Protein 4EZ8 (pdb70)

Sequence (287 aa):
RRHGELQYLRRQVEEEHILRRCGFFKKEDRTGTGTLSVFGMQARYSLRDDEEFPLLTTKRVFWKGVLEELLWFIKGSTNAKELSSKGVRRIWDANNGSRDFLDSLGFSARRQEEGDLGPVYGFQWRRHFGAEEYKKDDMMDDSDYSSGQGVDQLQKKVIDTIKTNPDDDRRIIMMCAWNPKDLPLMALPPPCHALCQFYVVNNGELSCQLYQRSGDMGLGVPFNIASYALLTYMIAHIITGLQPGDFVHTLGDAHIYLNHIEPLKKIQLQQREPRPFPKLKKILRKKVEETIDDDFKVVEEDFQIEGYNPHPTIKKMEEMAV

Foldseek 3Di:
DAQCVLLLVVVVCLVVPFDWDADPLRQIWGWDFKDKGKAWQFQFAQQFFLAHDPVLLLVLVLLCLCQLAQFQVVSVVSVRCPCQVLQACVLCVVLVNNVADRRWQFCFRSNQQQANPFDDDTRPDDQPPHHDNLVVVLLVCCQPPQQDFPNKRARQDPVRVSGGSDRAQFGMKHWHDDPQEIEMETEGAAAASQPVPSSVSNNVSVVRCLSSLQRVGHYGMYMYMYGIHIYRPQCVVLSVSSSVDDTDGGWHKAQQDRDHDSNPDDPVRIDTGDRNHDYHGDDDDRD

InterPro domains:
  IPR000398 Thymidylate synthase [MF_00008] (24-307)
  IPR000398 Thymidylate synthase [PR00108] (65-86)
  IPR000398 Thymidylate synthase [PR00108] (158-177)
  IPR000398 Thymidylate synthase [PR00108] (184-199)
  IPR000398 Thymidylate synthase [PR00108] (202-228)
  IPR000398 Thymidylate synthase [PR00108] (240-257)
  IPR000398 Thymidylate synthase [TIGR03284] (26-307)
  IPR020940 Thymidylate synthase, active site [PS00091] (169-197)
  IPR023451 Thymidylate synthase/dCMP hydroxymethylase domain [PF00303] (26-307)
  IPR023451 Thymidylate synthase/dCMP hydroxymethylase domain [cd00351] (26-260)
  IPR036926 Thymidylate synthase/dCMP hydroxymethylase superfamily [G3DSA:3.30.572.10] (7-307)
  IPR036926 Thymidylate synthase/dCMP hydroxymethylase superfamily [SSF55831] (20-307)
  IPR045097 Thymidylate synthase/dCMP hydroxymethylase [PTHR11548] (14-307)

Nearest PDB structures (foldseek):
  6f6z-assembly1_A  TM=1.002E+00  e=1.184E-67  Mus musculus
  6gko-assembly1_B  TM=9.954E-01  e=8.875E-67  Mus musculus
  4ein-assembly1_A  TM=9.920E-01  e=3.601E-65  Mus musculus
  1ju6-assembly1_B  TM=9.990E-01  e=9.271E-64  Homo sapiens
  6qyq-assembly1_B  TM=9.946E-01  e=2.457E-63  Homo sapiens

Solvent-accessible surface area: 13360 Å² total; per-residue (Å²): 276,46,18,0,47,57,0,12,150,13,0,79,83,0,24,192,74,19,161,111,107,126,41,172,26,66,42,3,4,33,12,25,166,45,25,114,5,131,0,41,1,96,123,53,0,0,0,0,0,0,16,123,9,88,38,103,0,0,8,20,10,1,10,16,9,6,159,18,13,3,20,2,112,90,2,29,97,94,24,0,163,57,44,45,46,20,2,37,74,116,47,0,60,83,80,61,28,84,109,25,85,74,1,0,2,0,0,12,8,0,3,0,5,28,34,60,58,10,105,17,121,58,29,100,34,110,20,91,89,74,43,69,50,19,0,57,124,4,2,68,30,4,115,113,71,50,119,31,209,201,4,70,1,33,1,78,8,94,165,4,43,99,70,8,5,45,44,2,31,17,13,61,2,58,1,118,16,86,133,40,39,0,18,2,65,0,83,2,74,24,0,24,0,0,63,20,0,1,24,19,0,0,5,7,0,0,1,0,22,0,0,1,41,12,21,67,34,120,18,0,14,0,14,0,21,2,2,27,0,12,0,19,70,81,0,38,105,26,1,94,88,1,42,156,47,104,34,78,109,12,2,85,12,75,42,100,96,116,0,115,67,1,88,49,4,90,63,115,5,18,93,36,81,48,31,94,17,19,90,92,22,163,14,112,90,22,106

Organism: Mus musculus (NCBI:txid10090)

Structure (mmCIF, N/CA/C/O backbone):
data_4EZ8
#
_entry.id   4EZ8
#
_cell.length_a   71.121
_cell.length_b   112.045
_cell.length_c   88.297
_cell.angle_alpha   90.000
_cell.angle_beta   90.000
_cell.angle_gamma   90.000
#
_symmetry.space_group_name_H-M   'C 2 2 21'
#
loop_
_entity.id
_entity.type
_entity.pdbx_description
1 polymer 'Thymidylate synthase'
2 non-polymer "2'-deoxy-N-hydroxycytidin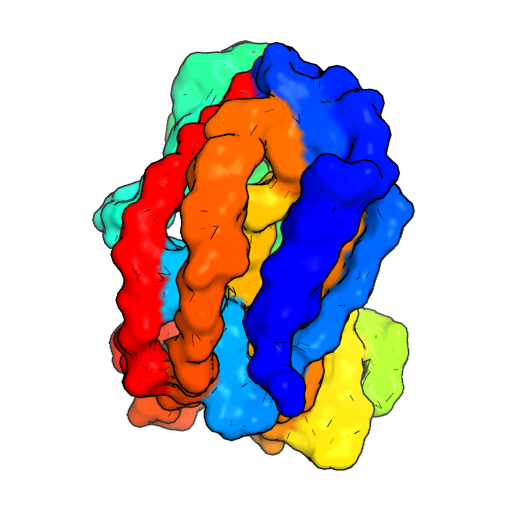e 5'-(dihydrogen phosphate)"
3 non-polymer 'DIHYDROFOLIC ACID'
4 non-polymer GLYCEROL
5 water water
#
loop_
_atom_site.group_PDB
_atom_site.id
_atom_site.type_symbol
_atom_site.label_atom_id
_atom_site.label_alt_id
_atom_site.label_comp_id
_atom_site.label_asym_id
_atom_site.label_entity_id
_atom_site.label_seq_id
_atom_site.pdbx_PDB_ins_code
_atom_site.Cartn_x
_atom_site.Cartn_y
_atom_site.Cartn_z
_atom_site.occupancy
_atom_site.B_iso_or_equiv
_atom_site.auth_seq_id
_atom_site.auth_comp_id
_atom_site.auth_asym_id
_atom_site.auth_atom_id
_atom_site.pdbx_PDB_model_num
ATOM 1 N N A ARG A 1 21 ? 46.693 -12.865 -5.108 0.60 29.77 21 ARG A N 1
ATOM 2 N N B ARG A 1 21 ? 45.965 -11.856 -7.347 0.40 27.01 21 ARG A N 1
ATOM 3 C CA A ARG A 1 21 ? 45.593 -11.993 -5.652 0.60 26.30 21 ARG A CA 1
ATOM 4 C CA B ARG A 1 21 ? 45.529 -11.999 -5.913 0.40 25.05 21 ARG A CA 1
ATOM 5 C C A ARG A 1 21 ? 44.234 -12.740 -5.692 0.60 23.32 21 ARG A C 1
ATOM 6 C C B ARG A 1 21 ? 44.212 -12.779 -5.781 0.40 22.64 21 ARG A C 1
ATOM 7 O O A ARG A 1 21 ? 43.288 -12.341 -6.352 0.60 24.85 21 ARG A O 1
ATOM 8 O O B ARG A 1 21 ? 43.228 -12.396 -6.393 0.40 24.60 21 ARG A O 1
ATOM 23 N N . HIS A 1 22 ? 44.166 -13.794 -4.923 1.00 18.63 22 HIS A N 1
ATOM 24 C CA . HIS A 1 22 ? 42.934 -14.585 -4.804 1.00 14.89 22 HIS A CA 1
ATOM 25 C C . HIS A 1 22 ? 41.835 -13.708 -4.215 1.00 13.25 22 HIS A C 1
ATOM 26 O O . HIS A 1 22 ? 42.023 -13.053 -3.201 1.00 13.63 22 HIS A O 1
ATOM 33 N N . GLY A 1 23 ? 40.609 -13.758 -4.799 1.00 12.59 23 GLY A N 1
ATOM 34 C CA . GLY A 1 23 ? 39.485 -12.979 -4.336 1.00 11.22 23 GLY A CA 1
ATOM 35 C C . GLY A 1 23 ? 39.065 -13.267 -2.906 1.00 9.27 23 GLY A C 1
ATOM 36 O O . GLY A 1 23 ? 38.579 -12.382 -2.200 1.00 9.37 23 GLY A O 1
ATOM 37 N N . GLU A 1 24 ? 39.266 -14.493 -2.467 1.00 8.59 24 GLU A N 1
ATOM 38 C CA . GLU A 1 24 ? 38.908 -14.882 -1.105 1.00 8.21 24 GLU A CA 1
ATOM 39 C C . GLU A 1 24 ? 39.687 -14.102 -0.042 1.00 6.98 24 GLU A C 1
ATOM 40 O O . GLU A 1 24 ? 39.245 -13.954 1.089 1.00 7.84 24 GLU A O 1
ATOM 46 N N . LEU A 1 25 ? 40.873 -13.632 -0.410 1.00 7.57 25 LEU A N 1
ATOM 47 C CA . LEU A 1 25 ? 41.685 -12.838 0.508 1.00 8.62 25 LEU A CA 1
ATOM 48 C C . LEU A 1 25 ? 40.934 -11.645 0.957 1.00 8.89 25 LEU A C 1
ATOM 49 O O . LEU A 1 25 ? 41.181 -11.145 2.078 1.00 10.11 25 LEU A O 1
ATOM 54 N N . GLN A 1 26 ? 40.020 -11.087 0.177 1.00 8.35 26 GLN A N 1
ATOM 55 C CA . GLN A 1 26 ? 39.254 -9.926 0.668 1.00 9.10 26 GLN A CA 1
ATOM 56 C C . GLN A 1 26 ? 38.424 -10.297 1.875 1.00 8.90 26 GLN A C 1
ATOM 57 O O . GLN A 1 26 ? 38.395 -9.523 2.856 1.00 9.31 26 GLN A O 1
ATOM 63 N N . TYR A 1 27 ? 37.718 -11.412 1.828 1.00 8.02 27 TYR A N 1
ATOM 64 C CA . TYR A 1 27 ? 36.915 -11.873 2.960 1.00 7.91 27 TYR A CA 1
ATOM 65 C C . TYR A 1 27 ? 37.813 -12.096 4.163 1.00 7.61 27 TYR A C 1
ATOM 66 O O . TYR A 1 27 ? 37.516 -11.686 5.274 1.00 7.56 27 TYR A O 1
ATOM 75 N N . LEU A 1 28 ? 38.920 -12.832 3.985 1.00 7.51 28 LEU A N 1
ATOM 76 C CA . LEU A 1 28 ? 39.822 -13.164 5.089 1.00 7.69 28 LEU A CA 1
ATOM 77 C C . LEU A 1 28 ? 40.372 -11.886 5.723 1.00 8.05 28 LEU A C 1
ATOM 78 O O . LEU A 1 28 ? 40.503 -11.773 6.930 1.00 8.87 28 LEU A O 1
ATOM 83 N N A ARG A 1 29 ? 40.722 -10.900 4.891 0.70 7.68 29 ARG A N 1
ATOM 84 N N B ARG A 1 29 ? 40.727 -10.899 4.891 0.30 7.79 29 ARG A N 1
ATOM 85 C CA A ARG A 1 29 ? 41.215 -9.635 5.414 0.70 7.92 29 ARG A CA 1
ATOM 86 C CA B ARG A 1 29 ? 41.223 -9.627 5.402 0.30 8.28 29 ARG A CA 1
ATOM 87 C C A ARG A 1 29 ? 40.160 -8.838 6.126 0.70 7.76 29 ARG A C 1
ATOM 88 C C B ARG A 1 29 ? 40.162 -8.827 6.126 0.30 7.86 29 ARG A C 1
ATOM 89 O O A ARG A 1 29 ? 40.444 -8.148 7.097 0.70 8.29 29 ARG A O 1
ATOM 90 O O B ARG A 1 29 ? 40.463 -8.144 7.121 0.30 8.12 29 ARG A O 1
ATOM 105 N N . GLN A 1 30 ? 38.882 -8.950 5.693 1.00 7.24 30 GLN A N 1
ATOM 106 C CA . GLN A 1 30 ? 37.798 -8.300 6.468 1.00 6.97 30 GLN A CA 1
ATOM 107 C C . GLN A 1 30 ? 37.678 -8.941 7.833 1.00 6.55 30 GLN A C 1
ATOM 108 O O . GLN A 1 30 ? 37.502 -8.233 8.827 1.00 7.34 30 GLN A O 1
ATOM 114 N N . VAL A 1 31 ? 37.734 -10.250 7.897 1.00 6.80 31 VAL A N 1
ATOM 115 C CA . VAL A 1 31 ? 37.702 -10.938 9.197 1.00 7.54 31 VAL A CA 1
ATOM 116 C C . VAL A 1 31 ? 38.856 -10.477 10.073 1.00 7.46 31 VAL A C 1
ATOM 117 O O . VAL A 1 31 ? 38.650 -10.159 11.247 1.00 8.14 31 VAL A O 1
ATOM 121 N N . GLU A 1 32 ? 40.056 -10.483 9.530 1.00 7.75 32 GLU A N 1
ATOM 122 C CA A GLU A 1 32 ? 41.236 -10.028 10.280 0.60 9.66 32 GLU A CA 1
ATOM 123 C CA B GLU A 1 32 ? 41.209 -10.044 10.303 0.20 9.62 32 GLU A CA 1
ATOM 124 C CA C GLU A 1 32 ? 41.230 -10.029 10.272 0.20 9.07 32 GLU A CA 1
ATOM 125 C C . GLU A 1 32 ? 41.049 -8.603 10.766 1.00 8.32 32 GLU A C 1
ATOM 126 O O . GLU A 1 32 ? 41.416 -8.246 11.901 1.00 9.26 32 GLU A O 1
ATOM 142 N N . HIS A 1 33 ? 40.522 -7.731 9.917 1.00 8.07 33 HIS A N 1
ATOM 143 C CA . HIS A 1 33 ? 40.329 -6.338 10.277 1.00 8.24 33 HIS A CA 1
ATOM 144 C C . HIS A 1 33 ? 39.361 -6.222 11.462 1.00 7.58 33 HIS A C 1
ATOM 145 O O . HIS A 1 33 ? 39.577 -5.442 12.393 1.00 8.60 33 HIS A O 1
ATOM 152 N N . ILE A 1 34 ? 38.252 -6.977 11.435 1.00 7.16 34 ILE A N 1
ATOM 153 C CA . ILE A 1 34 ? 37.309 -6.947 12.553 1.00 7.66 34 ILE A CA 1
ATOM 154 C C . ILE A 1 34 ? 37.977 -7.485 13.829 1.00 7.38 34 ILE A C 1
ATOM 155 O O . ILE A 1 34 ? 37.794 -6.913 14.910 1.00 7.72 34 ILE A O 1
ATOM 160 N N . LEU A 1 35 ? 38.738 -8.568 13.720 1.00 7.78 35 LEU A N 1
ATOM 161 C CA . LEU A 1 35 ? 39.390 -9.137 14.905 1.00 8.74 35 LEU A CA 1
ATOM 162 C C . LEU A 1 35 ? 40.413 -8.182 15.535 1.00 9.13 35 LEU A C 1
ATOM 163 O O . LEU A 1 35 ? 40.610 -8.200 16.737 1.00 11.06 35 LEU A O 1
ATOM 168 N N A ARG A 1 36 ? 41.081 -7.383 14.720 0.50 9.73 36 ARG A N 1
ATOM 169 N N B ARG A 1 36 ? 41.084 -7.384 14.717 0.50 9.43 36 ARG A N 1
ATOM 170 C CA A ARG A 1 36 ? 42.106 -6.479 15.186 0.50 10.88 36 ARG A CA 1
ATOM 171 C CA B ARG A 1 36 ? 42.111 -6.4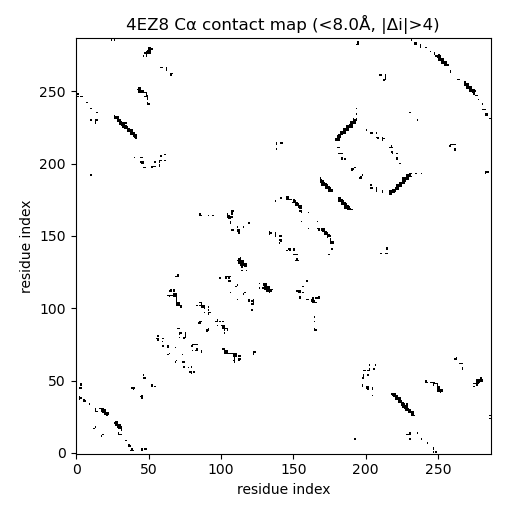70 15.179 0.50 10.27 36 ARG A CA 1
ATOM 172 C C A ARG A 1 36 ? 41.606 -5.113 15.525 0.50 9.59 36 ARG A C 1
ATOM 173 C C B ARG A 1 36 ? 41.602 -5.113 15.530 0.50 9.33 36 ARG A C 1
ATOM 174 O O A ARG A 1 36 ? 42.090 -4.526 16.498 0.50 12.07 36 ARG A O 1
ATOM 175 O O B ARG A 1 36 ? 42.090 -4.524 16.500 0.50 11.97 36 ARG A O 1
ATOM 190 N N . CYS A 1 37 ? 40.674 -4.561 14.756 1.00 9.29 37 CYS A N 1
ATOM 191 C CA . CYS A 1 37 ? 40.231 -3.189 14.870 1.00 10.06 37 CYS A CA 1
ATOM 192 C C . CYS A 1 37 ? 38.774 -3.005 15.131 1.00 8.90 37 CYS A C 1
ATOM 193 O O . CYS A 1 37 ? 38.351 -1.872 15.404 1.00 11.46 37 CYS A O 1
ATOM 196 N N . GLY A 1 38 ? 37.971 -4.050 15.137 1.00 8.08 38 GLY A N 1
ATOM 197 C CA . GLY A 1 38 ? 36.595 -3.930 15.462 1.00 8.11 38 GLY A CA 1
ATOM 198 C C . GLY A 1 38 ? 36.396 -3.506 16.922 1.00 8.03 38 GLY A C 1
ATOM 199 O O . GLY A 1 38 ? 37.232 -3.759 17.782 1.00 8.72 38 GLY A O 1
ATOM 200 N N A PHE A 1 39 ? 35.225 -2.942 17.185 0.50 7.21 39 PHE A N 1
ATOM 201 N N B PHE A 1 39 ? 35.251 -2.908 17.197 0.50 7.35 39 PHE A N 1
ATOM 202 C CA A PHE A 1 39 ? 34.789 -2.578 18.537 0.50 6.88 39 PHE A CA 1
ATOM 203 C CA B PHE A 1 39 ? 34.891 -2.562 18.564 0.50 7.34 39 PHE A CA 1
ATOM 204 C C A PHE A 1 39 ? 33.896 -3.634 19.127 0.50 7.03 39 PHE A C 1
ATOM 205 C C B PHE A 1 39 ? 33.920 -3.578 19.122 0.50 7.09 39 PHE A C 1
ATOM 206 O O A PHE A 1 39 ? 33.061 -4.243 18.416 0.50 7.35 39 PHE A O 1
ATOM 207 O O B PHE A 1 39 ? 33.097 -4.141 18.361 0.50 7.77 39 PHE A O 1
ATOM 222 N N . LYS A 1 40 ? 33.995 -3.865 20.399 1.00 7.13 40 LYS A N 1
ATOM 223 C CA . LYS A 1 40 ? 32.973 -4.640 21.078 1.00 7.10 40 LYS A CA 1
ATOM 224 C C . LYS A 1 40 ? 31.629 -3.932 20.935 1.00 7.40 40 LYS A C 1
ATOM 225 O O . LYS A 1 40 ? 31.500 -2.729 21.129 1.00 8.23 40 LYS A O 1
ATOM 231 N N . LYS A 1 41 ? 30.609 -4.719 20.621 1.00 7.51 41 LYS A N 1
ATOM 232 C CA . LYS A 1 41 ? 29.245 -4.197 20.446 1.00 7.44 41 LYS A CA 1
ATOM 233 C C . LYS A 1 41 ? 28.261 -5.281 20.893 1.00 7.93 41 LYS A C 1
ATOM 234 O O . LYS A 1 41 ? 28.288 -6.408 20.383 1.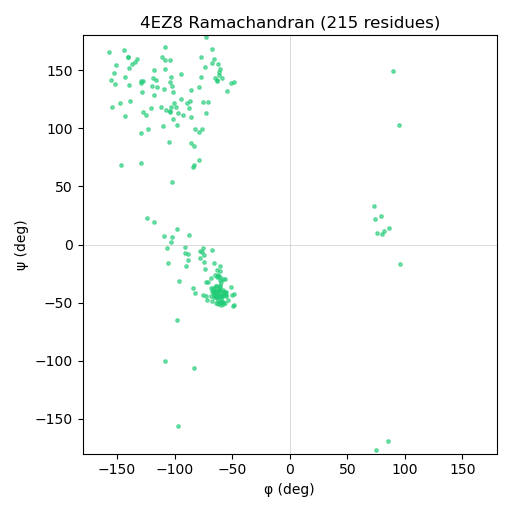00 8.08 41 LYS A O 1
ATOM 240 N N . GLU A 1 42 ? 27.431 -4.940 21.865 1.00 8.16 42 GLU A N 1
ATOM 241 C CA . GLU A 1 42 ? 26.363 -5.795 22.319 1.00 8.82 42 GLU A CA 1
ATOM 242 C C . GLU A 1 42 ? 25.361 -5.938 21.157 1.00 8.17 42 GLU A C 1
ATOM 243 O O . GLU A 1 42 ? 25.286 -5.111 20.260 1.00 8.40 42 GLU A O 1
ATOM 249 N N . ASP A 1 43 ? 24.553 -6.987 21.223 1.00 9.23 43 ASP A N 1
ATOM 250 C CA . ASP A 1 43 ? 23.610 -7.231 20.194 1.00 9.02 43 ASP A CA 1
ATOM 251 C C . ASP A 1 43 ? 22.286 -7.808 20.649 1.00 9.32 43 ASP A C 1
ATOM 252 O O . ASP A 1 43 ? 22.166 -8.324 21.744 1.00 10.50 43 ASP A O 1
ATOM 257 N N . ARG A 1 44 ? 21.327 -7.792 19.721 1.00 9.27 44 ARG A N 1
ATOM 258 C CA . ARG A 1 44 ? 19.966 -8.283 19.927 1.00 10.84 44 ARG A CA 1
ATOM 259 C C . ARG A 1 44 ? 19.926 -9.662 20.554 1.00 10.97 44 ARG A C 1
ATOM 260 O O . ARG A 1 44 ? 19.057 -9.938 21.387 1.00 11.93 44 ARG A O 1
ATOM 268 N N . THR A 1 45 ? 20.787 -10.558 20.087 1.00 10.66 45 THR A N 1
ATOM 269 C CA . THR A 1 45 ? 20.760 -11.961 20.503 1.00 11.46 45 THR A CA 1
ATOM 270 C C . THR A 1 45 ? 21.384 -12.180 21.881 1.00 11.14 45 THR A C 1
ATOM 271 O O . THR A 1 45 ? 21.292 -13.255 22.440 1.00 13.59 45 THR A O 1
ATOM 275 N N . GLY A 1 46 ? 22.063 -11.160 22.412 1.00 10.84 46 GLY A N 1
ATOM 276 C CA . GLY A 1 46 ? 22.718 -11.298 23.708 1.00 11.47 46 GLY A CA 1
ATOM 277 C C . GLY A 1 46 ? 24.062 -12.029 23.644 1.00 11.64 46 GLY A C 1
ATOM 278 O O . GLY A 1 46 ? 24.629 -12.369 24.660 1.00 15.02 46 GLY A O 1
ATOM 279 N N . THR A 1 47 ? 24.577 -12.286 22.450 1.00 10.77 47 THR A N 1
ATOM 280 C CA . THR A 1 47 ? 25.800 -13.012 22.281 1.00 10.48 47 THR A CA 1
ATOM 281 C C . THR A 1 47 ? 27.036 -12.121 22.447 1.00 10.00 47 THR A C 1
ATOM 282 O O . THR A 1 47 ? 28.072 -12.523 22.954 1.00 11.65 47 THR A O 1
ATOM 286 N N . GLY A 1 48 ? 26.946 -10.924 21.886 1.00 9.06 48 GLY A N 1
ATOM 287 C CA . GLY A 1 48 ? 28.070 -10.022 21.779 1.00 8.95 48 GLY A CA 1
ATOM 288 C C . GLY A 1 48 ? 28.846 -10.213 20.507 1.00 7.68 48 GLY A C 1
ATOM 289 O O . GLY A 1 48 ? 28.923 -11.298 19.967 1.00 8.24 48 GLY A O 1
ATOM 290 N N . THR A 1 49 ? 29.426 -9.097 20.037 1.00 7.56 49 THR A N 1
ATOM 291 C CA . THR A 1 49 ? 30.162 -9.067 18.793 1.00 7.03 49 THR A CA 1
ATOM 292 C C . THR A 1 49 ? 31.411 -8.203 18.879 1.00 6.44 49 THR A C 1
ATOM 293 O O . THR A 1 49 ? 31.495 -7.339 19.740 1.00 7.07 49 THR A O 1
ATOM 297 N N . LEU A 1 50 ? 32.316 -8.443 17.928 1.00 6.52 50 LEU A N 1
ATOM 298 C CA . LEU A 1 50 ? 33.286 -7.437 17.474 1.00 6.14 50 LEU A CA 1
ATOM 299 C C . LEU A 1 50 ? 32.731 -6.920 16.143 1.00 6.24 50 LEU A C 1
ATOM 300 O O . LEU A 1 50 ? 32.313 -7.711 15.298 1.00 7.01 50 LEU A O 1
ATOM 305 N N . SER A 1 51 ? 32.763 -5.593 15.927 1.00 6.04 51 SER A N 1
ATOM 306 C CA . SER A 1 51 ? 32.000 -4.985 14.854 1.00 5.70 51 SER A CA 1
ATOM 307 C C . SER A 1 51 ? 32.752 -3.846 14.230 1.00 6.06 51 SER A C 1
ATOM 308 O O . SER A 1 51 ? 33.412 -3.039 14.886 1.00 7.05 51 SER A O 1
ATOM 311 N N . VAL A 1 52 ? 32.575 -3.734 12.900 1.00 6.06 52 VAL A N 1
ATOM 312 C CA . VAL A 1 52 ? 33.003 -2.583 12.073 1.00 6.42 52 VAL A CA 1
ATOM 313 C C . VAL A 1 52 ? 31.805 -2.147 11.259 1.00 6.42 52 VAL A C 1
ATOM 314 O O . VAL A 1 52 ? 31.099 -3.006 10.714 1.00 8.24 52 VAL A O 1
ATOM 318 N N . PHE A 1 53 ? 31.572 -0.837 11.113 1.00 5.67 53 PHE A N 1
ATOM 319 C CA . PHE A 1 53 ? 30.495 -0.334 10.291 1.00 5.46 53 PHE A CA 1
ATOM 320 C C . PHE A 1 53 ? 31.062 0.187 8.970 1.00 5.01 53 PHE A C 1
ATOM 321 O O . PHE A 1 53 ? 31.847 1.133 8.947 1.00 6.18 53 PHE A O 1
ATOM 329 N N . GLY A 1 54 ? 30.635 -0.438 7.865 1.00 5.41 54 GLY A N 1
ATOM 330 C CA . GLY A 1 54 ? 31.038 -0.021 6.529 1.00 5.54 54 GLY A CA 1
ATOM 331 C C . GLY A 1 54 ? 32.233 -0.819 6.029 1.00 5.26 54 GLY A C 1
ATOM 332 O O . GLY A 1 54 ? 33.352 -0.545 6.449 1.00 6.90 54 GLY A O 1
ATOM 333 N N . MET A 1 55 ? 31.975 -1.772 5.149 1.00 5.28 55 MET A N 1
ATOM 334 C CA . MET A 1 55 ? 33.025 -2.498 4.450 1.00 6.06 55 MET A CA 1
ATOM 335 C C . MET A 1 55 ? 32.579 -2.714 3.023 1.00 5.36 55 MET A C 1
ATOM 336 O O . MET A 1 55 ? 31.396 -2.664 2.730 1.00 5.62 55 MET A O 1
ATOM 341 N N . GLN A 1 56 ? 33.526 -3.014 2.143 1.00 5.88 56 GLN A N 1
ATOM 342 C CA . GLN A 1 56 ? 33.211 -3.318 0.753 1.00 5.46 56 GLN A CA 1
ATOM 343 C C . GLN A 1 56 ? 34.264 -4.257 0.202 1.00 6.56 56 GLN A C 1
ATOM 344 O O . GLN A 1 56 ? 35.471 -4.024 0.390 1.00 9.45 56 GLN A O 1
ATOM 350 N N . ALA A 1 57 ? 33.863 -5.255 -0.563 1.00 6.13 57 ALA A N 1
ATOM 351 C CA . ALA A 1 57 ? 34.722 -6.179 -1.273 1.00 6.74 57 ALA A CA 1
ATOM 352 C C . ALA A 1 57 ? 34.195 -6.349 -2.696 1.00 6.72 57 ALA A C 1
ATOM 353 O O . ALA A 1 57 ? 33.000 -6.146 -2.933 1.00 7.23 57 ALA A O 1
ATOM 355 N N . ARG A 1 58 ? 35.056 -6.743 -3.597 1.00 6.63 58 ARG A N 1
ATOM 356 C CA . ARG A 1 58 ? 34.698 -6.971 -5.007 1.00 6.99 58 ARG A CA 1
ATOM 357 C C . ARG A 1 58 ? 35.143 -8.362 -5.431 1.00 6.99 58 ARG A C 1
ATOM 358 O O . ARG A 1 58 ? 36.334 -8.629 -5.476 1.00 9.16 58 ARG A O 1
ATOM 366 N N . TYR A 1 59 ? 34.227 -9.226 -5.736 1.00 6.68 59 TYR A N 1
ATOM 367 C CA . TYR A 1 59 ? 34.527 -10.583 -6.164 1.00 6.51 59 TYR A CA 1
ATOM 368 C C . TYR A 1 59 ? 34.331 -10.714 -7.631 1.00 6.96 59 TYR A C 1
ATOM 369 O O . TYR A 1 59 ? 33.199 -10.552 -8.136 1.00 7.51 59 TYR A O 1
ATOM 378 N N . SER A 1 60 ? 35.384 -10.967 -8.417 1.00 8.20 60 SER A N 1
ATOM 379 C CA . SER A 1 60 ? 35.209 -11.232 -9.806 1.00 7.88 60 SER A CA 1
ATOM 380 C C . SER A 1 60 ? 34.390 -12.496 -10.004 1.00 7.73 60 SER A C 1
ATOM 381 O O . SER A 1 60 ? 34.536 -13.499 -9.329 1.00 8.98 60 SER A O 1
ATOM 384 N N . LEU A 1 61 ? 33.532 -12.412 -11.032 1.00 7.19 61 LEU A N 1
ATOM 385 C CA . LEU A 1 61 ? 32.697 -13.525 -11.472 1.00 7.55 61 LEU A CA 1
ATOM 386 C C . LEU A 1 61 ? 33.174 -14.069 -12.815 1.00 8.03 61 LEU A C 1
ATOM 387 O O . LEU A 1 61 ? 32.488 -14.872 -13.435 1.00 8.54 61 LEU A O 1
ATOM 392 N N . ARG A 1 62 ? 34.316 -13.586 -13.301 1.00 9.07 62 ARG A N 1
ATOM 393 C CA . ARG A 1 62 ? 34.793 -13.840 -14.663 1.00 10.02 62 ARG A CA 1
ATOM 394 C C . ARG A 1 62 ? 35.567 -15.148 -14.689 1.00 10.83 62 ARG A C 1
ATOM 395 O O . ARG A 1 62 ? 36.692 -15.234 -14.243 1.00 12.64 62 ARG A O 1
ATOM 403 N N A ASP A 1 63 ? 34.954 -16.197 -15.201 0.60 11.10 63 ASP A N 1
ATOM 404 N N B ASP A 1 63 ? 34.947 -16.192 -15.197 0.40 11.09 63 ASP A N 1
ATOM 405 C CA A ASP A 1 63 ? 35.597 -17.502 -15.327 0.60 13.50 63 ASP A CA 1
ATOM 406 C CA B ASP A 1 63 ? 35.535 -17.517 -15.270 0.40 12.35 63 ASP A CA 1
ATOM 407 C C A ASP A 1 63 ? 35.921 -18.096 -13.991 0.60 12.75 63 ASP A C 1
ATOM 408 C C B ASP A 1 63 ? 35.902 -18.085 -13.927 0.40 12.05 63 ASP A C 1
ATOM 409 O O A ASP A 1 63 ? 36.700 -19.021 -13.946 0.60 14.62 63 ASP A O 1
ATOM 410 O O B ASP A 1 63 ? 36.699 -19.000 -13.899 0.40 13.90 63 ASP A O 1
ATOM 419 N N A GLU A 1 64 ? 35.232 -17.666 -12.943 0.50 10.61 64 GLU A N 1
ATOM 420 N N B GLU A 1 64 ? 35.216 -17.656 -12.876 0.50 10.38 64 GLU A N 1
ATOM 421 C CA A GLU A 1 64 ? 35.295 -18.333 -11.669 0.50 10.57 64 GLU A CA 1
ATOM 422 C CA B GLU A 1 64 ? 35.385 -18.229 -11.564 0.50 11.01 64 GLU A CA 1
ATOM 423 C C A GLU A 1 64 ? 34.114 -17.872 -10.787 0.50 9.19 64 GLU A C 1
ATOM 424 C C B GLU A 1 64 ? 34.124 -17.866 -10.777 0.50 9.22 64 GLU A C 1
ATOM 425 O O A GLU A 1 64 ? 33.403 -16.921 -11.140 0.50 9.73 64 GLU A O 1
ATOM 426 O O B GLU A 1 64 ? 33.403 -16.926 -11.143 0.50 9.77 64 GLU A O 1
ATOM 437 N N . PHE A 1 65 ? 33.894 -18.592 -9.713 1.00 8.52 65 PHE A N 1
ATOM 438 C CA . PHE A 1 65 ? 32.724 -18.442 -8.880 1.00 8.67 65 PHE A CA 1
ATOM 439 C C . PHE A 1 65 ? 33.165 -18.377 -7.436 1.00 7.33 65 PHE A C 1
ATOM 440 O O . PHE A 1 65 ? 33.843 -19.299 -6.967 1.00 8.55 65 PHE A O 1
ATOM 448 N N . PRO A 1 66 ? 32.797 -17.322 -6.680 1.00 7.65 66 PRO A N 1
ATOM 449 C CA . PRO A 1 66 ? 33.392 -17.078 -5.351 1.00 7.32 66 PRO A CA 1
ATOM 450 C C . PRO A 1 66 ? 32.711 -17.871 -4.267 1.00 8.33 66 PRO A C 1
ATOM 451 O O . PRO A 1 66 ? 32.081 -17.315 -3.365 1.00 9.34 66 PRO A O 1
ATOM 455 N N . LEU A 1 67 ? 32.855 -19.190 -4.321 1.00 8.00 67 LEU A N 1
ATOM 456 C CA . LEU A 1 67 ? 32.455 -20.113 -3.270 1.00 8.09 67 LEU A CA 1
ATOM 457 C C . LEU A 1 67 ? 33.672 -20.347 -2.375 1.00 7.38 67 LEU A C 1
ATOM 458 O O . LEU A 1 67 ? 34.665 -20.915 -2.823 1.00 7.94 67 LEU A O 1
ATOM 463 N N . LEU A 1 68 ? 33.616 -19.862 -1.141 1.00 8.13 68 LEU A N 1
ATOM 464 C CA . LEU A 1 68 ? 34.843 -19.833 -0.310 1.00 8.38 68 LEU A CA 1
ATOM 465 C C . LEU A 1 68 ? 35.414 -21.238 -0.139 1.00 7.68 68 LEU A C 1
ATOM 466 O O . LEU A 1 68 ? 34.710 -22.207 0.008 1.00 8.47 68 LEU A O 1
ATOM 471 N N . THR A 1 69 ? 36.732 -21.279 -0.129 1.00 8.13 69 THR A N 1
ATOM 472 C CA . THR A 1 69 ? 37.502 -22.504 -0.039 1.00 8.69 69 THR A CA 1
ATOM 473 C C . THR A 1 69 ? 38.162 -22.770 1.308 1.00 8.35 69 THR A C 1
ATOM 474 O O . THR A 1 69 ? 38.577 -23.881 1.564 1.00 9.49 69 THR A O 1
ATOM 478 N N . THR A 1 70 ? 38.263 -21.732 2.164 1.00 8.22 70 THR A N 1
ATOM 479 C CA . THR A 1 70 ? 38.911 -21.945 3.442 1.00 8.17 70 THR A CA 1
ATOM 480 C C . THR A 1 70 ? 38.033 -22.638 4.440 1.00 8.36 70 THR A C 1
ATOM 481 O O . THR A 1 70 ? 38.498 -23.045 5.502 1.00 9.27 70 THR A O 1
ATOM 485 N N . LYS A 1 71 ? 36.764 -22.866 4.105 1.00 8.64 71 LYS A N 1
ATOM 486 C CA . LYS A 1 71 ? 35.893 -23.830 4.756 1.00 9.31 71 LYS A CA 1
ATOM 487 C C . LYS A 1 71 ? 34.871 -24.314 3.710 1.00 9.43 71 LYS A C 1
ATOM 488 O O . LYS A 1 71 ? 34.597 -23.611 2.770 1.00 10.83 71 LYS A O 1
ATOM 494 N N . ARG A 1 72 ? 34.331 -25.495 3.881 1.00 9.86 72 ARG A N 1
ATOM 495 C CA . ARG A 1 72 ? 33.289 -25.959 2.946 1.00 10.43 72 ARG A CA 1
ATOM 496 C C . ARG A 1 72 ? 32.001 -25.171 3.184 1.00 10.60 72 ARG A C 1
ATOM 497 O O . ARG A 1 72 ? 31.473 -25.186 4.290 1.00 12.87 72 ARG A O 1
ATOM 505 N N . VAL A 1 73 ? 31.501 -24.519 2.146 1.00 9.64 73 VAL A N 1
ATOM 506 C CA . VAL A 1 73 ? 30.247 -23.760 2.197 1.00 9.43 73 VAL A CA 1
ATOM 507 C C . VAL A 1 73 ? 29.141 -24.694 1.713 1.00 9.67 73 VAL A C 1
ATOM 508 O O . VAL A 1 73 ? 29.321 -25.483 0.792 1.00 10.10 73 VAL A O 1
ATOM 512 N N . PHE A 1 74 ? 27.955 -24.510 2.298 1.00 10.92 74 PHE A N 1
ATOM 513 C CA . PHE A 1 74 ? 26.786 -25.330 2.050 1.00 11.13 74 PHE A CA 1
ATOM 514 C C . PHE A 1 74 ? 26.092 -24.940 0.737 1.00 9.76 74 PHE A C 1
ATOM 515 O O . PHE A 1 74 ? 25.028 -24.356 0.711 1.00 9.40 74 PHE A O 1
ATOM 523 N N . TRP A 1 75 ? 26.731 -25.307 -0.377 1.00 9.81 75 TRP A N 1
ATOM 524 C CA . TRP A 1 75 ? 26.272 -24.885 -1.713 1.00 8.86 75 TRP A CA 1
ATOM 525 C C . TRP A 1 75 ? 24.842 -25.392 -2.000 1.00 8.52 75 TRP A C 1
ATOM 526 O O . TRP A 1 75 ? 24.053 -24.670 -2.564 1.00 8.29 75 TRP A O 1
ATOM 537 N N . LYS A 1 76 ? 24.509 -26.604 -1.603 1.00 9.66 76 LYS A N 1
ATOM 538 C CA . LYS A 1 76 ? 23.148 -27.101 -1.836 1.00 10.03 76 LYS A CA 1
ATOM 539 C C . LYS A 1 76 ? 22.153 -26.135 -1.232 1.00 8.85 76 LYS A C 1
ATOM 540 O O . LYS A 1 76 ? 21.093 -25.880 -1.800 1.00 9.67 76 LYS A O 1
ATOM 546 N N . GLY A 1 77 ? 22.437 -25.667 -0.015 1.00 8.55 77 GLY A N 1
ATOM 547 C CA . GLY A 1 77 ? 21.570 -24.694 0.663 1.00 8.83 77 GLY A CA 1
ATOM 548 C C . GLY A 1 77 ? 21.476 -23.389 -0.099 1.00 7.98 77 GLY A C 1
ATOM 549 O O . GLY A 1 77 ? 20.397 -22.815 -0.214 1.00 7.93 77 GLY A O 1
ATOM 550 N N . VAL A 1 78 ? 22.606 -22.896 -0.600 1.00 7.11 78 VAL A N 1
ATOM 551 C CA . VAL A 1 78 ? 22.635 -21.657 -1.353 1.00 6.90 78 VAL A CA 1
ATOM 552 C C . VAL A 1 78 ? 21.704 -21.761 -2.557 1.00 6.59 78 VAL A C 1
ATOM 553 O O . VAL A 1 78 ? 20.855 -20.887 -2.804 1.00 7.01 78 VAL A O 1
ATOM 557 N N . LEU A 1 79 ? 21.861 -22.823 -3.329 1.00 7.20 79 LEU A N 1
ATOM 558 C CA . LEU A 1 79 ? 21.127 -23.000 -4.549 1.00 7.33 79 LEU A CA 1
ATOM 559 C C . LEU A 1 79 ? 19.640 -23.211 -4.277 1.00 7.47 79 LEU A C 1
ATOM 560 O O . LEU A 1 79 ? 18.782 -22.565 -4.891 1.00 7.19 79 LEU A O 1
ATOM 565 N N . GLU A 1 80 ? 19.293 -24.123 -3.349 1.00 7.30 80 GLU A N 1
ATOM 566 C CA . GLU A 1 80 ? 17.876 -24.333 -3.054 1.00 7.15 80 GLU A CA 1
ATOM 567 C C . GLU A 1 80 ? 17.212 -23.086 -2.488 1.00 6.25 80 GLU A C 1
ATOM 568 O O . GLU A 1 80 ? 16.073 -22.773 -2.823 1.00 7.29 80 GLU A O 1
ATOM 574 N N . GLU A 1 81 ? 17.923 -22.350 -1.614 1.00 6.35 81 GLU A N 1
ATOM 575 C CA . GLU A 1 81 ? 17.337 -21.138 -1.080 1.00 6.63 81 GLU A CA 1
ATOM 576 C C . GLU A 1 81 ? 16.999 -20.154 -2.180 1.00 6.57 81 GLU A C 1
ATOM 577 O O . GLU A 1 81 ? 15.909 -19.557 -2.208 1.00 6.87 81 GLU A O 1
ATOM 583 N N . LEU A 1 82 ? 17.895 -19.950 -3.121 1.00 6.67 82 LEU A N 1
ATOM 584 C CA . LEU A 1 82 ? 17.661 -18.973 -4.168 1.00 6.60 82 LEU A CA 1
ATOM 585 C C . LEU A 1 82 ? 16.488 -19.396 -5.080 1.00 7.01 82 LEU A C 1
ATOM 586 O O . LEU A 1 82 ? 15.653 -18.592 -5.453 1.00 7.32 82 LEU A O 1
ATOM 591 N N . LEU A 1 83 ? 16.413 -20.686 -5.407 1.00 7.29 83 LEU A N 1
ATOM 592 C CA . LEU A 1 83 ? 15.279 -21.165 -6.200 1.00 7.91 83 LEU A CA 1
ATOM 593 C C . LEU A 1 83 ? 13.961 -20.932 -5.488 1.00 7.17 83 LEU A C 1
ATOM 594 O O . LEU A 1 83 ? 12.946 -20.607 -6.119 1.00 7.97 83 LEU A O 1
ATOM 599 N N . TRP A 1 84 ? 13.976 -21.080 -4.159 1.00 6.92 84 TRP A N 1
ATOM 600 C CA . TRP A 1 84 ? 12.807 -20.884 -3.303 1.00 7.34 84 TRP A CA 1
ATOM 601 C C . TRP A 1 84 ? 12.392 -19.390 -3.278 1.00 7.47 84 TRP A C 1
ATOM 602 O O . TRP A 1 84 ? 11.216 -19.053 -3.383 1.00 7.99 84 TRP A O 1
ATOM 613 N N . PHE A 1 85 ? 13.386 -18.497 -3.144 1.00 7.35 85 PHE A N 1
ATOM 614 C CA . PHE A 1 85 ? 13.109 -17.067 -3.292 1.00 7.95 85 PHE A CA 1
ATOM 615 C C . PHE A 1 85 ? 12.450 -16.730 -4.616 1.00 7.90 85 PHE A C 1
ATOM 616 O O . PHE A 1 85 ? 11.502 -15.942 -4.719 1.00 8.44 85 PHE A O 1
ATOM 624 N N . ILE A 1 86 ? 12.997 -17.335 -5.681 1.00 8.04 86 ILE A N 1
ATOM 625 C CA . ILE A 1 86 ? 12.504 -17.041 -7.038 1.00 8.94 86 ILE A CA 1
ATOM 626 C C . ILE A 1 86 ? 11.056 -17.501 -7.167 1.00 8.54 86 ILE A C 1
ATOM 627 O O . ILE A 1 86 ? 10.267 -16.803 -7.842 1.00 9.88 86 ILE A O 1
ATOM 632 N N . LYS A 1 87 ? 10.659 -18.582 -6.552 1.00 9.02 87 LYS A N 1
ATOM 633 C CA . LYS A 1 87 ? 9.256 -18.994 -6.496 1.00 10.33 87 LYS A CA 1
ATOM 634 C C . LYS A 1 87 ? 8.390 -18.099 -5.701 1.00 9.43 87 LYS A C 1
ATOM 635 O O . LYS A 1 87 ? 7.172 -18.348 -5.611 1.00 11.68 87 LYS A O 1
ATOM 641 N N . GLY A 1 88 ? 8.932 -17.083 -5.045 1.00 8.16 88 GLY A N 1
ATOM 642 C CA . GLY A 1 88 ? 8.167 -16.158 -4.241 1.00 8.68 88 GLY A CA 1
ATOM 643 C C . GLY A 1 88 ? 7.853 -16.662 -2.860 1.00 8.34 88 GLY A C 1
ATOM 644 O O . GLY A 1 88 ? 7.056 -16.071 -2.146 1.00 9.33 88 GLY A O 1
ATOM 645 N N . SER A 1 89 ? 8.474 -17.752 -2.401 1.00 8.15 89 SER A N 1
ATOM 646 C CA . SER A 1 89 ? 8.070 -18.340 -1.139 1.00 8.17 89 SER A CA 1
ATOM 647 C C . SER A 1 89 ? 8.575 -17.573 0.074 1.00 8.45 89 SER A C 1
ATOM 648 O O . SER A 1 89 ? 9.695 -17.076 0.078 1.00 9.23 89 SER A O 1
ATOM 651 N N . THR A 1 90 ? 7.726 -17.553 1.109 1.00 8.84 90 THR A N 1
ATOM 652 C CA . THR A 1 90 ? 8.088 -17.119 2.435 1.00 9.03 90 THR A CA 1
ATOM 653 C C . THR A 1 90 ? 7.779 -18.207 3.424 1.00 9.54 90 THR A C 1
ATOM 654 O O . THR A 1 90 ? 7.663 -17.943 4.618 1.00 10.02 90 THR A O 1
ATOM 658 N N . ASN A 1 91 ? 7.704 -19.451 2.969 1.00 8.78 91 ASN A N 1
ATOM 659 C CA . ASN A 1 91 ? 7.359 -20.601 3.796 1.00 9.22 91 ASN A CA 1
ATOM 660 C C . ASN A 1 91 ? 8.563 -21.495 4.003 1.00 8.54 91 ASN A C 1
ATOM 661 O O . ASN A 1 91 ? 8.989 -22.191 3.089 1.00 8.70 91 ASN A O 1
ATOM 666 N N . ALA A 1 92 ? 9.188 -21.400 5.173 1.00 9.10 92 ALA A N 1
ATOM 667 C CA . ALA A 1 92 ? 10.398 -22.162 5.462 1.00 9.05 92 ALA A CA 1
ATOM 668 C C . ALA A 1 92 ? 10.175 -23.665 5.271 1.00 9.25 92 ALA A C 1
ATOM 669 O O . ALA A 1 92 ? 11.106 -24.408 5.014 1.00 8.96 92 ALA A O 1
ATOM 671 N N . LYS A 1 93 ? 8.933 -24.138 5.484 1.00 8.94 93 LYS A N 1
ATOM 672 C CA . LYS A 1 93 ? 8.661 -25.560 5.349 1.00 8.84 93 LYS A CA 1
ATOM 673 C C . LYS A 1 93 ? 8.882 -26.086 3.954 1.00 9.27 93 LYS A C 1
ATOM 674 O O . LYS A 1 93 ? 9.172 -27.253 3.739 1.00 10.02 93 LYS A O 1
ATOM 680 N N . GLU A 1 94 ? 8.729 -25.221 2.939 1.00 9.63 94 GLU A N 1
ATOM 681 C CA . GLU A 1 94 ? 8.945 -25.608 1.555 1.00 9.35 94 GLU A CA 1
ATOM 682 C C . GLU A 1 94 ? 10.384 -25.827 1.267 1.00 9.10 94 GLU A C 1
ATOM 683 O O . GLU A 1 94 ? 10.698 -26.594 0.389 1.00 12.48 94 GLU A O 1
ATOM 689 N N . LEU A 1 95 ? 11.258 -25.090 1.940 1.00 9.37 95 LEU A N 1
ATOM 690 C CA . LEU A 1 95 ? 12.698 -25.231 1.786 1.00 9.12 95 LEU A CA 1
ATOM 691 C C . LEU A 1 95 ? 13.254 -26.357 2.661 1.00 9.51 95 LEU A C 1
ATOM 692 O O . LEU A 1 95 ? 14.109 -27.147 2.251 1.00 9.78 95 LEU A O 1
ATOM 697 N N . SER A 1 96 ? 12.694 -26.509 3.877 1.00 9.67 96 SER A N 1
ATOM 698 C CA . SER A 1 96 ? 13.166 -27.503 4.819 1.00 9.45 96 SER A CA 1
ATOM 699 C C . SER A 1 96 ? 13.166 -28.883 4.246 1.00 9.97 96 SER A C 1
ATOM 700 O O . SER A 1 96 ? 14.063 -29.671 4.507 1.00 11.74 96 SER A O 1
ATOM 703 N N . SER A 1 97 ? 12.136 -29.248 3.500 1.00 9.93 97 SER A N 1
ATOM 704 C CA . SER A 1 97 ? 12.021 -30.599 2.949 1.00 11.10 97 SER A CA 1
ATOM 705 C C . SER A 1 97 ? 13.092 -30.943 1.917 1.00 11.29 97 SER A C 1
ATOM 706 O O . SER A 1 97 ? 13.261 -32.098 1.564 1.00 12.76 97 SER A O 1
ATOM 709 N N . LYS A 1 98 ? 13.771 -29.921 1.404 1.00 10.43 98 LYS A N 1
ATOM 710 C CA . LYS A 1 98 ? 14.956 -30.102 0.532 1.00 10.79 98 LYS A CA 1
ATOM 711 C C . LYS A 1 98 ? 16.169 -30.512 1.353 1.00 11.42 98 LYS A C 1
ATOM 712 O O . LYS A 1 98 ? 17.233 -30.737 0.773 1.00 12.91 98 LYS A O 1
ATOM 718 N N . GLY A 1 99 ? 16.074 -30.602 2.675 1.00 10.60 99 GLY A N 1
ATOM 719 C CA . GLY A 1 99 ? 17.246 -30.776 3.521 1.00 11.38 99 GLY A CA 1
ATOM 720 C C . GLY A 1 99 ? 18.011 -29.507 3.774 1.00 10.31 99 GLY A C 1
ATOM 721 O O . GLY A 1 99 ? 19.224 -29.551 4.065 1.00 12.81 99 GLY A O 1
ATOM 722 N N . VAL A 1 100 ? 17.322 -28.372 3.660 1.00 9.18 100 VAL A N 1
ATOM 723 C CA . VAL A 1 100 ? 17.913 -27.034 3.829 1.00 8.94 100 VAL A CA 1
ATOM 724 C C . VAL A 1 100 ? 17.127 -26.348 4.922 1.00 8.45 100 VAL A C 1
ATOM 725 O O . VAL A 1 100 ? 16.030 -25.862 4.720 1.00 9.17 100 VAL A O 1
ATOM 729 N N . ARG A 1 101 ? 17.723 -26.383 6.106 1.00 9.49 101 ARG A N 1
ATOM 730 C CA A ARG A 1 101 ? 17.006 -26.058 7.348 0.60 10.07 101 ARG A CA 1
ATOM 731 C CA B ARG A 1 101 ? 17.007 -26.051 7.348 0.40 10.19 101 ARG A CA 1
ATOM 732 C C . ARG A 1 101 ? 17.304 -24.631 7.851 1.00 8.87 101 ARG A C 1
ATOM 733 O O . ARG A 1 101 ? 16.918 -24.289 8.955 1.00 10.27 101 ARG A O 1
ATOM 748 N N . ILE A 1 102 ? 17.935 -23.821 7.012 1.00 8.72 102 ILE A N 1
ATOM 749 C CA . ILE A 1 102 ? 18.478 -22.508 7.404 1.00 8.37 102 ILE A CA 1
ATOM 750 C C . ILE A 1 102 ? 17.454 -21.506 7.915 1.00 8.69 102 ILE A C 1
ATOM 751 O O . ILE A 1 102 ? 17.821 -20.637 8.718 1.00 10.13 102 ILE A O 1
ATOM 756 N N . TRP A 1 103 ? 16.200 -21.612 7.477 1.00 7.91 103 TRP A N 1
ATOM 757 C CA . TRP A 1 103 ? 15.151 -20.693 7.907 1.00 8.47 103 TRP A CA 1
ATOM 758 C C . TRP A 1 103 ? 14.211 -21.296 8.939 1.00 8.48 103 TRP A C 1
ATOM 759 O O . TRP A 1 103 ? 13.276 -20.650 9.373 1.00 9.63 103 TRP A O 1
ATOM 770 N N . ASP A 1 104 ? 14.477 -22.535 9.348 1.00 8.77 104 ASP A N 1
ATOM 771 C CA . ASP A 1 104 ? 13.530 -23.247 10.189 1.00 10.49 104 ASP A CA 1
ATOM 772 C C . ASP A 1 104 ? 13.369 -22.626 11.559 1.00 11.01 104 ASP A C 1
ATOM 773 O O . ASP A 1 104 ? 12.262 -22.522 12.086 1.00 12.70 104 ASP A O 1
ATOM 778 N N . ALA A 1 105 ? 14.463 -22.194 12.150 1.00 11.65 105 ALA A N 1
ATOM 779 C CA . ALA A 1 105 ? 14.427 -21.575 13.484 1.00 12.85 105 ALA A CA 1
ATOM 780 C C . ALA A 1 105 ? 13.579 -20.303 13.430 1.00 12.29 105 ALA A C 1
ATOM 781 O O . ALA A 1 105 ? 12.768 -20.040 14.337 1.00 13.31 105 ALA A O 1
ATOM 783 N N A ASN A 1 106 ? 13.763 -19.490 12.404 0.50 11.36 106 ASN A N 1
ATOM 784 N N B ASN A 1 106 ? 13.743 -19.481 12.403 0.50 12.04 106 ASN A N 1
ATOM 785 C CA A ASN A 1 106 ? 13.094 -18.238 12.263 0.50 10.48 106 ASN A CA 1
ATOM 786 C CA B ASN A 1 106 ? 13.016 -18.243 12.273 0.50 12.26 106 ASN A CA 1
ATOM 787 C C A ASN A 1 106 ? 11.597 -18.427 12.058 0.50 10.06 106 ASN A C 1
ATOM 788 C C B ASN A 1 106 ? 11.572 -18.431 12.058 0.50 10.95 106 ASN A C 1
ATOM 789 O O A ASN A 1 106 ? 10.784 -17.541 12.371 0.50 13.52 106 ASN A O 1
ATOM 790 O O B ASN A 1 106 ? 10.754 -17.543 12.370 0.50 14.10 106 ASN A O 1
ATOM 799 N N . GLY A 1 107 ? 11.172 -19.584 11.523 1.00 11.35 107 GLY A N 1
ATOM 800 C CA . GLY A 1 107 ? 9.754 -19.858 11.357 1.00 11.03 107 GLY A CA 1
ATOM 801 C C . GLY A 1 107 ? 9.143 -20.775 12.379 1.00 11.85 107 GLY A C 1
ATOM 802 O O . GLY A 1 107 ? 7.963 -21.173 12.262 1.00 12.79 107 GLY A O 1
ATOM 803 N N . SER A 1 108 ? 9.869 -21.106 13.424 1.00 12.67 108 SER A N 1
ATOM 804 C CA . SER A 1 108 ? 9.413 -22.075 14.399 1.00 13.72 108 SER A CA 1
ATOM 805 C C . SER A 1 108 ? 8.319 -21.484 15.279 1.00 13.36 108 SER A C 1
ATOM 806 O O . SER A 1 108 ? 8.230 -20.288 15.521 1.00 14.79 108 SER A O 1
ATOM 809 N N . ARG A 1 109 ? 7.463 -22.369 15.793 1.00 15.06 109 ARG A N 1
ATOM 810 C CA . ARG A 1 109 ? 6.357 -21.972 16.659 1.00 16.41 109 ARG A CA 1
ATOM 811 C C . ARG A 1 109 ? 6.823 -21.037 17.757 1.00 16.38 109 ARG A C 1
ATOM 812 O O . ARG A 1 109 ? 6.236 -19.989 18.012 1.00 17.01 109 ARG A O 1
ATOM 820 N N . ASP A 1 110 ? 7.867 -21.465 18.485 1.00 18.90 110 ASP A N 1
ATOM 821 C CA . ASP A 1 110 ? 8.305 -20.674 19.629 1.00 19.99 110 ASP A CA 1
ATOM 822 C C . ASP A 1 110 ? 8.897 -19.333 19.221 1.00 18.56 110 ASP A C 1
ATOM 823 O O . ASP A 1 110 ? 8.620 -18.336 19.918 1.00 21.43 110 ASP A O 1
ATOM 828 N N . PHE A 1 111 ? 9.664 -19.271 18.176 1.00 17.66 111 PHE A N 1
ATOM 829 C CA . PHE A 1 111 ? 10.218 -17.975 17.704 1.00 16.62 111 PHE A CA 1
ATOM 830 C C . PHE A 1 111 ? 9.097 -17.092 17.264 1.00 15.85 111 PHE A C 1
ATOM 831 O O . PHE A 1 111 ? 9.069 -15.910 17.644 1.00 16.99 111 PHE A O 1
ATOM 839 N N . LEU A 1 112 ? 8.197 -17.586 16.409 1.00 15.11 112 LEU A N 1
ATOM 840 C CA . LEU A 1 112 ? 7.055 -16.807 16.008 1.00 15.03 112 LEU A CA 1
ATOM 841 C C . LEU A 1 112 ? 6.265 -16.287 17.168 1.00 17.14 112 LEU A C 1
ATOM 842 O O . LEU A 1 112 ? 5.894 -15.087 17.249 1.00 20.15 112 LEU A O 1
ATOM 847 N N . ASP A 1 113 ? 5.960 -17.157 18.136 1.00 18.90 113 ASP A N 1
ATOM 848 C CA . ASP A 1 113 ? 5.209 -16.698 19.290 1.00 20.08 113 ASP A CA 1
ATOM 849 C C . ASP A 1 113 ? 5.946 -15.613 20.036 1.00 20.71 113 ASP A C 1
ATOM 850 O O . ASP A 1 113 ? 5.346 -14.652 20.568 1.00 24.04 113 ASP A O 1
ATOM 855 N N . SER A 1 114 ? 7.283 -15.669 20.108 1.00 20.86 114 SER A N 1
ATOM 856 C CA . SER A 1 114 ? 8.088 -14.684 20.816 1.00 20.85 114 SER A CA 1
ATOM 857 C C . SER A 1 114 ? 7.988 -13.266 20.219 1.00 22.34 114 SER A C 1
ATOM 858 O O . SER A 1 114 ? 8.204 -12.294 20.928 1.00 24.43 114 SER A O 1
ATOM 861 N N . LEU A 1 115 ? 7.599 -13.176 18.959 1.00 20.44 115 LEU A N 1
ATOM 862 C CA . LEU A 1 115 ? 7.459 -11.934 18.246 1.00 21.03 115 LEU A CA 1
ATOM 863 C C . LEU A 1 115 ? 5.987 -11.536 18.150 1.00 21.77 115 LEU A C 1
ATOM 864 O O . LEU A 1 115 ? 5.638 -10.526 17.568 1.00 24.32 115 LEU A O 1
ATOM 869 N N . GLY A 1 116 ? 5.111 -12.302 18.837 1.00 23.19 116 GLY A N 1
ATOM 870 C CA . GLY A 1 116 ? 3.701 -12.016 18.819 1.00 23.29 116 GLY A CA 1
ATOM 871 C C . GLY A 1 116 ? 2.909 -12.585 17.700 1.00 23.92 116 GLY A C 1
ATOM 872 O O . GLY A 1 116 ? 1.749 -12.238 17.548 1.00 28.17 116 GLY A O 1
ATOM 873 N N . PHE A 1 117 ? 3.455 -13.532 16.959 1.00 21.58 117 PHE A N 1
ATOM 874 C CA . PHE A 1 117 ? 2.797 -14.068 15.795 1.00 22.37 117 PHE A CA 1
ATOM 875 C C . PHE A 1 117 ? 2.171 -15.449 16.132 1.00 22.57 117 PHE A C 1
ATOM 876 O O . PHE A 1 117 ? 2.346 -16.447 15.463 1.00 23.62 117 PHE A O 1
ATOM 884 N N . SER A 1 118 ? 1.371 -15.479 17.165 1.00 26.12 118 SER A N 1
ATOM 885 C CA . SER A 1 118 ? 0.805 -16.778 17.541 1.00 29.12 118 SER A CA 1
ATOM 886 C C . SER A 1 118 ? -0.285 -17.257 16.599 1.00 28.52 118 SER A C 1
ATOM 887 O O . SER A 1 118 ? -0.573 -18.471 16.533 1.00 33.15 118 SER A O 1
ATOM 890 N N . ALA A 1 119 ? -0.880 -16.377 15.863 1.00 28.00 119 ALA A N 1
ATOM 891 C CA . ALA A 1 119 ? -1.862 -16.795 14.844 1.00 27.69 119 ALA A CA 1
ATOM 892 C C . ALA A 1 119 ? -1.287 -17.421 13.606 1.00 26.46 119 ALA A C 1
ATOM 893 O O . ALA A 1 119 ? -1.984 -18.092 12.849 1.00 29.16 119 ALA A O 1
ATOM 895 N N . ARG A 1 120 ? 0.025 -17.260 13.407 1.00 23.32 120 ARG A N 1
ATOM 896 C CA A ARG A 1 120 ? 0.700 -17.617 12.272 0.70 22.67 120 ARG A CA 1
ATOM 897 C CA B ARG A 1 120 ? 0.605 -17.685 12.155 0.30 22.17 120 ARG A CA 1
ATOM 898 C C . ARG A 1 120 ? 1.044 -19.111 12.239 1.00 19.78 120 ARG A C 1
ATOM 899 O O . ARG A 1 120 ? 1.416 -19.619 13.274 1.00 23.00 120 ARG A O 1
ATOM 914 N N . GLN A 1 121 ? 0.961 -19.768 11.089 1.00 21.22 121 GLN A N 1
ATOM 915 C CA . GLN A 1 121 ? 1.378 -21.126 10.929 1.00 19.11 121 GLN A CA 1
ATOM 916 C C . GLN A 1 121 ? 2.903 -21.240 11.040 1.00 16.63 121 GLN A C 1
ATOM 917 O O . GLN A 1 121 ? 3.634 -20.352 10.616 1.00 16.78 121 GLN A O 1
ATOM 923 N N A GLU A 1 122 ? 3.375 -22.385 11.526 0.80 15.26 122 GLU A N 1
ATOM 924 N N B GLU A 1 122 ? 3.397 -22.355 11.572 0.20 16.02 122 GLU A N 1
ATOM 925 C CA A GLU A 1 122 ? 4.840 -22.633 11.531 0.80 13.92 122 GLU A CA 1
ATOM 926 C CA B GLU A 1 122 ? 4.849 -22.589 11.595 0.20 14.81 122 GLU A CA 1
ATOM 927 C C A GLU A 1 122 ? 5.341 -22.581 10.108 0.80 11.46 122 GLU A C 1
ATOM 928 C C B GLU A 1 122 ? 5.360 -22.588 10.149 0.20 13.33 122 GLU A C 1
ATOM 929 O O A GLU A 1 122 ? 4.737 -23.091 9.164 0.80 13.64 122 GLU A O 1
ATOM 930 O O B GLU A 1 122 ? 4.718 -23.127 9.235 0.20 13.58 122 GLU A O 1
ATOM 941 N N . GLY A 1 123 ? 6.528 -21.967 9.972 1.00 11.73 123 GLY A N 1
ATOM 942 C CA . GLY A 1 123 ? 7.144 -21.766 8.717 1.00 11.00 123 GLY A CA 1
ATOM 943 C C . GLY A 1 123 ? 6.928 -20.412 8.091 1.00 9.23 123 GLY A C 1
ATOM 944 O O . GLY A 1 123 ? 7.619 -20.077 7.147 1.00 9.87 123 GLY A O 1
ATOM 945 N N . ASP A 1 124 ? 5.945 -19.653 8.549 1.00 10.87 124 ASP A N 1
ATOM 946 C CA . ASP A 1 124 ? 5.538 -18.388 7.903 1.00 10.38 124 ASP A CA 1
ATOM 947 C C . ASP A 1 124 ? 6.485 -17.295 8.376 1.00 10.37 124 ASP A C 1
ATOM 948 O O . ASP A 1 124 ? 6.386 -16.737 9.458 1.00 11.72 124 ASP A O 1
ATOM 953 N N . LEU A 1 125 ? 7.467 -16.993 7.526 1.00 9.35 125 LEU A N 1
ATOM 954 C CA . LEU A 1 125 ? 8.518 -16.017 7.812 1.00 9.17 125 LEU A CA 1
ATOM 955 C C . LEU A 1 125 ? 8.072 -14.591 7.702 1.00 9.91 125 LEU A C 1
ATOM 956 O O . LEU A 1 125 ? 8.805 -13.662 8.013 1.00 10.56 125 LEU A O 1
ATOM 961 N N . GLY A 1 126 ? 6.830 -14.392 7.239 1.00 9.55 126 GLY A N 1
ATOM 962 C CA . GLY A 1 126 ? 6.328 -13.039 6.975 1.00 10.89 126 GLY A CA 1
ATOM 963 C C . GLY A 1 126 ? 6.727 -12.556 5.588 1.00 9.42 126 GLY A C 1
ATOM 964 O O . GLY A 1 126 ? 7.233 -13.311 4.754 1.00 9.92 126 GLY A O 1
ATOM 965 N N . PRO A 1 127 ? 6.518 -11.266 5.326 1.00 9.50 127 PRO A N 1
ATOM 966 C CA . PRO A 1 127 ? 6.690 -10.708 3.984 1.00 9.07 127 PRO A CA 1
ATOM 967 C C . PRO A 1 127 ? 8.144 -10.374 3.697 1.00 8.70 127 PRO A C 1
ATOM 968 O O . PRO A 1 127 ? 8.529 -9.244 3.571 1.00 8.77 127 PRO A O 1
ATOM 972 N N . VAL A 1 128 ? 8.951 -11.425 3.582 1.00 8.59 128 VAL A N 1
ATOM 973 C CA . VAL A 1 128 ? 10.370 -11.337 3.325 1.00 7.98 128 VAL A CA 1
ATOM 974 C C . VAL A 1 128 ? 10.679 -11.521 1.873 1.00 7.18 128 VAL A C 1
ATOM 975 O O . VAL A 1 128 ? 9.843 -11.228 1.040 1.00 8.10 128 VAL A O 1
ATOM 979 N N . TYR A 1 129 ? 11.908 -11.949 1.493 1.00 7.50 129 TYR A N 1
ATOM 980 C CA . TYR A 1 129 ? 12.400 -11.839 0.118 1.00 7.29 129 TYR A CA 1
ATOM 981 C C . TYR A 1 129 ? 11.449 -12.353 -0.947 1.00 7.20 129 TYR A C 1
ATOM 982 O O . TYR A 1 129 ? 11.193 -11.661 -1.927 1.00 7.85 129 TYR A O 1
ATOM 991 N N . GLY A 1 130 ? 10.975 -13.582 -0.808 1.00 7.70 130 GLY A N 1
ATOM 992 C CA . GLY A 1 130 ? 10.150 -14.114 -1.910 1.00 7.97 130 GLY A CA 1
ATOM 993 C C . GLY A 1 130 ? 8.966 -13.208 -2.202 1.00 7.59 130 GLY A C 1
ATOM 994 O O . GLY A 1 130 ? 8.590 -12.992 -3.362 1.00 8.83 130 GLY A O 1
ATOM 995 N N . PHE A 1 131 ? 8.334 -12.697 -1.149 1.00 7.68 131 PHE A N 1
ATOM 996 C CA . PHE A 1 131 ? 7.176 -11.800 -1.293 1.00 7.83 131 PHE A CA 1
ATOM 997 C C . PHE A 1 131 ? 7.567 -10.450 -1.800 1.00 7.46 131 PHE A C 1
ATOM 998 O O . PHE A 1 131 ? 6.947 -9.881 -2.699 1.00 8.82 131 PHE A O 1
ATOM 1006 N N . GLN A 1 132 ? 8.612 -9.808 -1.236 1.00 7.79 132 GLN A N 1
ATOM 1007 C CA . GLN A 1 132 ? 8.993 -8.496 -1.695 1.00 7.46 132 GLN A CA 1
ATOM 1008 C C . GLN A 1 132 ? 9.513 -8.487 -3.122 1.00 7.15 132 GLN A C 1
ATOM 1009 O O . GLN A 1 132 ? 9.283 -7.547 -3.863 1.00 8.25 132 GLN A O 1
ATOM 1015 N N . TRP A 1 133 ? 10.266 -9.525 -3.493 1.00 7.38 133 TRP A N 1
ATOM 1016 C CA . TRP A 1 133 ? 10.845 -9.578 -4.823 1.00 7.97 133 TRP A CA 1
ATOM 1017 C C . TRP A 1 133 ? 9.799 -9.760 -5.913 1.00 7.55 133 TRP A C 1
ATOM 1018 O O . TRP A 1 133 ? 9.971 -9.301 -7.029 1.00 8.87 133 TRP A O 1
ATOM 1029 N N A ARG A 1 134 ? 8.714 -10.460 -5.585 0.70 8.48 134 ARG A N 1
ATOM 1030 N N B ARG A 1 134 ? 8.724 -10.496 -5.628 0.30 8.40 134 ARG A N 1
ATOM 1031 C CA A ARG A 1 134 ? 7.676 -10.795 -6.570 0.70 9.78 134 ARG A CA 1
ATOM 1032 C CA B ARG A 1 134 ? 7.711 -10.796 -6.641 0.30 9.59 134 ARG A CA 1
ATOM 1033 C C A ARG A 1 134 ? 6.397 -9.979 -6.429 0.70 10.13 134 ARG A C 1
ATOM 1034 C C B ARG A 1 134 ? 6.394 -9.993 -6.445 0.30 10.04 134 ARG A C 1
ATOM 1035 O O A ARG A 1 134 ? 5.627 -9.954 -7.391 0.70 11.21 134 ARG A O 1
ATOM 1036 O O B ARG A 1 134 ? 5.613 -9.947 -7.410 0.30 11.27 134 ARG A O 1
ATOM 1051 N N . HIS A 1 135 ? 6.168 -9.374 -5.265 1.00 9.74 135 HIS A N 1
ATOM 1052 C CA . HIS A 1 135 ? 4.887 -8.759 -4.954 1.00 10.32 135 HIS A CA 1
ATOM 1053 C C . HIS A 1 135 ? 5.004 -7.492 -4.120 1.00 10.75 135 HIS A C 1
ATOM 1054 O O . HIS A 1 135 ? 4.144 -7.214 -3.314 1.00 11.72 135 HIS A O 1
ATOM 1061 N N . PHE A 1 136 ? 6.077 -6.700 -4.296 1.00 10.15 136 PHE A N 1
ATOM 1062 C CA . PHE A 1 136 ? 6.303 -5.554 -3.417 1.00 10.03 136 PHE A CA 1
ATOM 1063 C C . PHE A 1 136 ? 5.042 -4.687 -3.433 1.00 10.88 136 PHE A C 1
ATOM 1064 O O . PHE A 1 136 ? 4.581 -4.265 -4.498 1.00 11.95 136 PHE A O 1
ATOM 1072 N N . GLY A 1 137 ? 4.598 -4.307 -2.260 1.00 10.70 137 GLY A N 1
ATOM 1073 C CA . GLY A 1 137 ? 3.493 -3.376 -2.125 1.00 12.50 137 GLY A CA 1
ATOM 1074 C C . GLY A 1 137 ? 2.180 -4.057 -1.924 1.00 12.84 137 GLY A C 1
ATOM 1075 O O . GLY A 1 137 ? 1.230 -3.374 -1.516 1.00 15.85 137 GLY A O 1
ATOM 1076 N N . ALA A 1 138 ? 2.048 -5.346 -2.211 1.00 13.46 138 ALA A N 1
ATOM 1077 C CA . ALA A 1 138 ? 0.827 -6.114 -1.941 1.00 14.04 138 ALA A CA 1
ATOM 1078 C C . ALA A 1 138 ? 0.602 -6.210 -0.461 1.00 13.36 138 ALA A C 1
ATOM 1079 O O . ALA A 1 138 ? 1.520 -6.094 0.355 1.00 14.69 138 ALA A O 1
ATOM 1081 N N A GLU A 1 139 ? -0.640 -6.514 -0.097 0.50 15.26 139 GLU A N 1
ATOM 1082 N N B GLU A 1 139 ? -0.642 -6.500 -0.092 0.50 15.80 139 GLU A N 1
ATOM 1083 C CA A GLU A 1 139 ? -1.008 -6.709 1.289 0.50 14.85 139 GLU A CA 1
ATOM 1084 C CA B GLU A 1 139 ? -0.978 -6.686 1.309 0.50 15.93 139 GLU A CA 1
ATOM 1085 C C A GLU A 1 139 ? -0.710 -8.125 1.744 0.50 14.24 139 GLU A C 1
ATOM 1086 C C B GLU A 1 139 ? -0.712 -8.112 1.750 0.50 15.02 139 GLU A C 1
ATOM 1087 O O A GLU A 1 139 ? -1.351 -9.072 1.294 0.50 16.46 139 GLU A O 1
ATOM 1088 O O B GLU A 1 139 ? -1.364 -9.043 1.289 0.50 17.29 139 GLU A O 1
ATOM 1099 N N . TYR A 1 140 ? 0.235 -8.304 2.658 1.00 14.25 140 TYR A N 1
ATOM 1100 C CA . TYR A 1 140 ? 0.568 -9.640 3.159 1.00 13.65 140 TYR A CA 1
ATOM 1101 C C . TYR A 1 140 ? -0.513 -10.121 4.119 1.00 15.20 140 TYR A C 1
ATOM 1102 O O . TYR A 1 140 ? -0.988 -9.388 4.974 1.00 16.88 140 TYR A O 1
ATOM 1111 N N A LYS A 1 141 ? -0.880 -11.374 3.933 0.50 15.16 141 LYS A N 1
ATOM 1112 N N B LYS A 1 141 ? -0.881 -11.372 3.940 0.50 15.16 141 LYS A N 1
ATOM 1113 C CA A LYS A 1 141 ? -1.821 -12.079 4.766 0.50 16.17 141 LYS A CA 1
ATOM 1114 C CA B LYS A 1 141 ? -1.830 -12.049 4.784 0.50 16.25 141 LYS A CA 1
ATOM 1115 C C A LYS A 1 141 ? -1.149 -13.268 5.419 0.50 16.15 141 LYS A C 1
ATOM 1116 C C B LYS A 1 141 ? -1.161 -13.225 5.456 0.50 16.12 141 LYS A C 1
ATOM 1117 O O A LYS A 1 141 ? -0.586 -13.124 6.503 0.50 17.24 141 LYS A O 1
ATOM 1118 O O B LYS A 1 141 ? -0.580 -13.099 6.525 0.50 17.20 141 LYS A O 1
ATOM 1129 N N A ASP A 1 142 ? -0.991 -14.375 4.673 0.60 15.65 142 ASP A N 1
ATOM 1130 N N B ASP A 1 142 ? -1.032 -14.343 4.730 0.40 16.15 142 ASP A N 1
ATOM 1131 C CA A ASP A 1 142 ? -0.255 -15.529 5.167 0.60 14.60 142 ASP A CA 1
ATOM 1132 C CA B ASP A 1 142 ? -0.134 -15.405 5.180 0.40 15.68 142 ASP A CA 1
ATOM 1133 C C A ASP A 1 142 ? 0.700 -16.010 4.103 0.60 13.23 142 ASP A C 1
ATOM 1134 C C B ASP A 1 142 ? 0.716 -15.972 4.059 0.40 14.36 142 ASP A C 1
ATOM 1135 O O A ASP A 1 142 ? 0.606 -15.623 2.893 0.60 13.70 142 ASP A O 1
ATOM 1136 O O B ASP A 1 142 ? 0.597 -15.598 2.895 0.40 13.87 142 ASP A O 1
ATOM 1145 N N A MET A 1 143 ? 1.616 -16.883 4.493 0.70 13.79 143 MET A N 1
ATOM 1146 N N B MET A 1 143 ? 1.636 -16.867 4.405 0.30 14.77 143 MET A N 1
ATOM 1147 C CA A MET A 1 143 ? 2.603 -17.374 3.549 0.70 13.01 143 MET A CA 1
ATOM 1148 C CA B MET A 1 143 ? 2.622 -17.357 3.422 0.30 15.08 143 MET A CA 1
ATOM 1149 C C A MET A 1 143 ? 1.991 -18.014 2.371 0.70 13.84 143 MET A C 1
ATOM 1150 C C B MET A 1 143 ? 1.978 -18.141 2.284 0.30 15.97 143 MET A C 1
ATOM 1151 O O A MET A 1 143 ? 2.561 -17.906 1.280 0.70 17.06 143 MET A O 1
ATOM 1152 O O B MET A 1 143 ? 2.498 -18.305 1.182 0.30 18.64 143 MET A O 1
ATOM 1161 N N . ASP A 1 144 ? 0.810 -18.669 2.536 1.00 16.74 144 ASP A N 1
ATOM 1162 C CA A ASP A 1 144 ? 0.139 -19.471 1.516 0.70 17.95 144 ASP A CA 1
ATOM 1163 C CA B ASP A 1 144 ? 0.063 -19.486 1.565 0.30 18.85 144 ASP A CA 1
ATOM 1164 C C . ASP A 1 144 ? -1.006 -18.744 0.759 1.00 19.19 144 ASP A C 1
ATOM 1165 O O . ASP A 1 144 ? -1.668 -19.350 -0.125 1.00 21.45 144 ASP A O 1
ATOM 1174 N N . SER A 1 145 ? -1.182 -17.485 1.053 1.00 16.85 145 SER A N 1
ATOM 1175 C CA . SER A 1 145 ? -2.163 -16.712 0.337 1.00 18.36 145 SER A CA 1
ATOM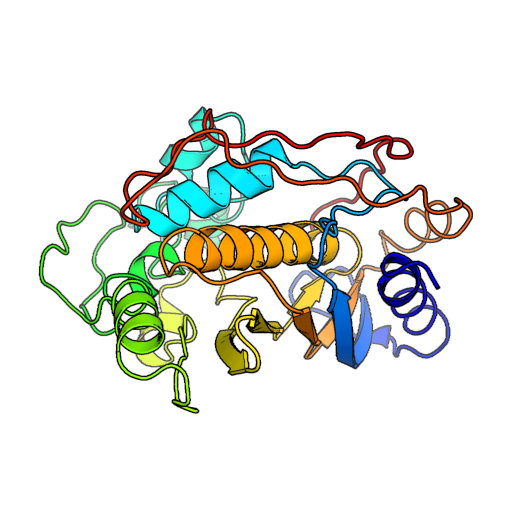 1176 C C . SER A 1 145 ? -1.864 -16.600 -1.165 1.00 19.15 145 SER A C 1
ATOM 1177 O O . SER A 1 145 ? -0.707 -16.590 -1.603 1.00 18.69 145 SER A O 1
ATOM 1180 N N . ASP A 1 146 ? -2.890 -16.374 -1.963 1.00 20.63 146 ASP A N 1
ATOM 1181 C CA . ASP A 1 146 ? -2.712 -16.190 -3.370 1.00 21.44 146 ASP A CA 1
ATOM 1182 C C . ASP A 1 146 ? -2.395 -14.731 -3.687 1.00 21.41 146 ASP A C 1
ATOM 1183 O O . ASP A 1 146 ? -3.253 -13.878 -3.499 1.00 24.02 146 ASP A O 1
ATOM 1188 N N . TYR A 1 147 ? -1.165 -14.419 -4.095 1.00 19.51 147 TYR A N 1
ATOM 1189 C CA . TYR A 1 147 ? -0.782 -13.039 -4.432 1.00 17.46 147 TYR A CA 1
ATOM 1190 C C . TYR A 1 147 ? -0.648 -12.777 -5.919 1.00 19.59 147 TYR A C 1
ATOM 1191 O O . TYR A 1 147 ? -0.086 -11.770 -6.376 1.00 18.74 147 TYR A O 1
ATOM 1200 N N A SER A 1 148 ? -1.227 -13.673 -6.707 0.55 22.49 148 SER A N 1
ATOM 1201 N N B SER A 1 148 ? -1.208 -13.684 -6.712 0.45 22.51 148 SER A N 1
ATOM 1202 C CA A SER A 1 148 ? -1.103 -13.571 -8.151 0.55 24.41 148 SER A CA 1
ATOM 1203 C CA B SER A 1 148 ? -1.060 -13.597 -8.156 0.45 24.57 148 SER A CA 1
ATOM 1204 C C A SER A 1 148 ? -1.561 -12.222 -8.685 0.55 25.36 148 SER A C 1
ATOM 1205 C C B SER A 1 148 ? -1.549 -12.250 -8.693 0.45 25.33 148 SER A C 1
ATOM 1206 O O A SER A 1 148 ? -2.658 -11.731 -8.339 0.55 25.39 148 SER A O 1
ATOM 1207 O O B SER A 1 148 ? -2.653 -11.787 -8.348 0.45 25.72 148 SER A O 1
ATOM 1212 N N . GLY A 1 149 ? -0.710 -11.604 -9.511 1.00 25.08 149 GLY A N 1
ATOM 1213 C CA . GLY A 1 149 ? -0.983 -10.311 -10.078 1.00 24.94 149 GLY A CA 1
ATOM 1214 C C . GLY A 1 149 ? -0.953 -9.138 -9.092 1.00 23.43 149 GLY A C 1
ATOM 1215 O O . GLY A 1 149 ? -1.199 -8.008 -9.522 1.00 26.13 149 GLY A O 1
ATOM 1216 N N . GLN A 1 150 ? -0.516 -9.362 -7.838 1.00 19.39 150 GLN A N 1
ATOM 1217 C CA . GLN A 1 150 ? -0.495 -8.292 -6.866 1.00 18.74 150 GLN A CA 1
ATOM 1218 C C . GLN A 1 150 ? 0.913 -7.805 -6.662 1.00 15.57 150 GLN A C 1
ATOM 1219 O O . GLN A 1 150 ? 1.852 -8.594 -6.543 1.00 15.52 150 GLN A O 1
ATOM 1225 N N . GLY A 1 151 ? 1.059 -6.521 -6.542 1.00 15.66 151 GLY A N 1
ATOM 1226 C CA . GLY A 1 151 ? 2.327 -5.921 -6.238 1.00 13.65 151 GLY A CA 1
ATOM 1227 C C . GLY A 1 151 ? 3.282 -5.893 -7.385 1.00 12.63 151 GLY A C 1
ATOM 1228 O O . GLY A 1 151 ? 2.970 -6.289 -8.508 1.00 14.60 151 GLY A O 1
ATOM 1229 N N . VAL A 1 152 ? 4.499 -5.399 -7.138 1.00 10.68 152 VAL A N 1
ATOM 1230 C CA . VAL A 1 152 ? 5.519 -5.222 -8.188 1.00 9.83 152 VAL A CA 1
ATOM 1231 C C . VAL A 1 152 ? 6.419 -6.442 -8.211 1.00 9.39 152 VAL A C 1
ATOM 1232 O O . VAL A 1 152 ? 7.057 -6.795 -7.212 1.00 9.32 152 VAL A O 1
ATOM 1236 N N . ASP A 1 153 ? 6.525 -7.045 -9.402 1.00 9.38 153 ASP A N 1
ATOM 1237 C CA . ASP A 1 153 ? 7.494 -8.141 -9.644 1.00 8.66 153 ASP A CA 1
ATOM 1238 C C . ASP A 1 153 ? 8.828 -7.515 -9.964 1.00 8.00 153 ASP A C 1
ATOM 1239 O O . ASP A 1 153 ? 9.176 -7.244 -11.108 1.00 9.21 153 ASP A O 1
ATOM 1244 N N . GLN A 1 154 ? 9.583 -7.177 -8.916 1.00 7.94 154 GLN A N 1
ATOM 1245 C CA . GLN A 1 154 ? 10.877 -6.518 -9.082 1.00 7.17 154 GLN A CA 1
ATOM 1246 C C . GLN A 1 154 ? 11.866 -7.407 -9.808 1.00 7.76 154 GLN A C 1
ATOM 1247 O O . GLN A 1 154 ? 12.686 -6.888 -10.545 1.00 8.35 154 GLN A O 1
ATOM 1253 N N . LEU A 1 155 ? 11.828 -8.704 -9.573 1.00 7.54 155 LEU A N 1
ATOM 1254 C CA . LEU A 1 155 ? 12.772 -9.609 -10.206 1.00 8.10 155 LEU A CA 1
ATOM 1255 C C . LEU A 1 155 ? 12.635 -9.590 -11.713 1.00 8.46 155 LEU A C 1
ATOM 1256 O O . LEU A 1 155 ? 13.592 -9.450 -12.474 1.00 8.83 155 LEU A O 1
ATOM 1261 N N . GLN A 1 156 ? 11.371 -9.759 -12.189 1.00 8.52 156 GLN A N 1
ATOM 1262 C CA . GLN A 1 156 ? 11.187 -9.727 -13.611 1.00 9.61 156 GLN A CA 1
ATOM 1263 C C . GLN A 1 156 ? 11.466 -8.350 -14.196 1.00 8.92 156 GLN A C 1
ATOM 1264 O O . GLN A 1 156 ? 11.978 -8.221 -15.304 1.00 9.92 156 GLN A O 1
ATOM 1270 N N A LYS A 1 157 ? 11.147 -7.285 -13.476 0.50 9.08 157 LYS A N 1
ATOM 1271 N N B LYS A 1 157 ? 11.145 -7.284 -13.471 0.50 9.09 157 LYS A N 1
ATOM 1272 C CA A LYS A 1 157 ? 11.443 -5.945 -13.947 0.50 9.71 157 LYS A CA 1
ATOM 1273 C CA B LYS A 1 157 ? 11.443 -5.937 -13.943 0.50 9.87 157 LYS A CA 1
ATOM 1274 C C A LYS A 1 157 ? 12.938 -5.695 -14.146 0.50 8.88 157 LYS A C 1
ATOM 1275 C C B LYS A 1 157 ? 12.939 -5.690 -14.142 0.50 8.90 157 LYS A C 1
ATOM 1276 O O A LYS A 1 157 ? 13.367 -5.091 -15.114 0.50 9.97 157 LYS A O 1
ATOM 1277 O O B LYS A 1 157 ? 13.367 -5.092 -15.114 0.50 9.97 157 LYS A O 1
ATOM 1288 N N . VAL A 1 158 ? 13.771 -6.177 -13.204 1.00 8.45 158 VAL A N 1
ATOM 1289 C CA . VAL A 1 158 ? 15.227 -6.056 -13.355 1.00 8.21 158 VAL A CA 1
ATOM 1290 C C . VAL A 1 158 ? 15.673 -6.736 -14.635 1.00 8.17 158 VAL A C 1
ATOM 1291 O O . VAL A 1 158 ? 16.462 -6.203 -15.386 1.00 8.83 158 VAL A O 1
ATOM 1295 N N . ILE A 1 159 ? 15.183 -7.965 -14.851 1.00 8.40 159 ILE A N 1
ATOM 1296 C CA . ILE A 1 159 ? 15.548 -8.736 -16.025 1.00 8.97 159 ILE A CA 1
ATOM 1297 C C . ILE A 1 159 ? 15.187 -7.983 -17.303 1.00 9.02 159 ILE A C 1
ATOM 1298 O O . ILE A 1 159 ? 15.966 -7.851 -18.249 1.00 9.71 159 ILE A O 1
ATOM 1303 N N . ASP A 1 160 ? 13.935 -7.504 -17.352 1.00 8.98 160 ASP A N 1
ATOM 1304 C CA . ASP A 1 160 ? 13.451 -6.784 -18.518 1.00 11.16 160 ASP A CA 1
ATOM 1305 C C . ASP A 1 160 ? 14.247 -5.516 -18.763 1.00 9.75 160 ASP A C 1
ATOM 1306 O O . ASP A 1 160 ? 14.551 -5.181 -19.909 1.00 11.49 160 ASP A O 1
ATOM 1311 N N . THR A 1 161 ? 14.599 -4.788 -17.696 1.00 9.14 161 THR A N 1
ATOM 1312 C CA . THR A 1 161 ? 15.382 -3.549 -17.852 1.00 9.24 161 THR A CA 1
ATOM 1313 C C . THR A 1 161 ? 16.795 -3.834 -18.357 1.00 9.40 161 THR A C 1
ATOM 1314 O O . THR A 1 161 ? 17.317 -3.139 -19.217 1.00 10.53 161 THR A O 1
ATOM 1318 N N . ILE A 1 162 ? 17.427 -4.888 -17.847 1.00 8.69 162 ILE A N 1
ATOM 1319 C CA . ILE A 1 162 ? 18.755 -5.242 -18.336 1.00 9.03 162 ILE A CA 1
ATOM 1320 C C . ILE A 1 162 ? 18.700 -5.512 -19.859 1.00 9.80 162 ILE A C 1
ATOM 1321 O O . ILE A 1 162 ? 19.593 -5.107 -20.567 1.00 11.81 162 ILE A O 1
ATOM 1326 N N . LYS A 1 163 ? 17.671 -6.232 -20.283 1.00 10.32 163 LYS A N 1
ATOM 1327 C CA . LYS A 1 163 ? 17.537 -6.531 -21.724 1.00 11.78 163 LYS A CA 1
ATOM 1328 C C . LYS A 1 163 ? 17.295 -5.303 -22.566 1.00 12.19 163 LYS A C 1
ATOM 1329 O O . LYS A 1 163 ? 17.846 -5.214 -23.672 1.00 16.10 163 LYS A O 1
ATOM 1335 N N . THR A 1 164 ? 16.464 -4.350 -22.131 1.00 12.46 164 THR A N 1
ATOM 1336 C CA . THR A 1 164 ? 15.995 -3.268 -22.962 1.00 13.79 164 THR A CA 1
ATOM 1337 C C . THR A 1 164 ? 16.843 -2.019 -22.773 1.00 11.91 164 THR A C 1
ATOM 1338 O O . THR A 1 164 ? 16.945 -1.221 -23.706 1.00 14.84 164 THR A O 1
ATOM 1342 N N . ASN A 1 165 ? 17.385 -1.783 -21.603 1.00 10.07 165 ASN A N 1
ATOM 1343 C CA . ASN A 1 165 ? 18.082 -0.557 -21.264 1.00 10.41 165 ASN A CA 1
ATOM 1344 C C . ASN A 1 165 ? 19.228 -0.873 -20.287 1.00 8.45 165 ASN A C 1
ATOM 1345 O O . ASN A 1 165 ? 19.209 -0.466 -19.142 1.00 9.06 165 ASN A O 1
ATOM 1350 N N . PRO A 1 166 ? 20.253 -1.580 -20.767 1.00 9.12 166 PRO A N 1
ATOM 1351 C CA . PRO A 1 166 ? 21.344 -2.004 -19.898 1.00 8.62 166 PRO A CA 1
ATOM 1352 C C . PRO A 1 166 ? 22.112 -0.859 -19.225 1.00 7.49 166 PRO A C 1
ATOM 1353 O O . PRO A 1 166 ? 22.733 -1.118 -18.213 1.00 8.51 166 PRO A O 1
ATOM 1357 N N . ASP A 1 167 ? 22.065 0.343 -19.799 1.00 7.66 167 ASP A N 1
ATOM 1358 C CA . ASP A 1 167 ? 22.740 1.485 -19.174 1.00 7.78 167 ASP A CA 1
ATOM 1359 C C . ASP A 1 167 ? 22.026 2.017 -17.968 1.00 7.05 167 ASP A C 1
ATOM 1360 O O . ASP A 1 167 ? 22.562 2.869 -17.255 1.00 7.99 167 ASP A O 1
ATOM 1365 N N . ASP A 1 168 ? 20.807 1.571 -17.684 1.00 7.14 168 ASP A N 1
ATOM 1366 C CA A ASP A 1 168 ? 19.982 2.115 -16.638 0.70 7.75 168 ASP A CA 1
ATOM 1367 C CA B ASP A 1 168 ? 19.975 2.150 -16.652 0.30 7.57 168 ASP A CA 1
ATOM 1368 C C . ASP A 1 168 ? 20.714 2.039 -15.264 1.00 6.95 168 ASP A C 1
ATOM 1369 O O . ASP A 1 168 ? 21.287 1.029 -14.904 1.00 6.58 168 ASP A O 1
ATOM 1378 N N . ARG A 1 169 ? 20.657 3.158 -14.539 1.00 7.06 169 ARG A N 1
ATOM 1379 C CA . ARG A 1 169 ? 21.282 3.287 -13.242 1.00 6.22 169 ARG A CA 1
ATOM 1380 C C . ARG A 1 169 ? 20.306 3.068 -12.073 1.00 5.90 169 ARG A C 1
ATOM 1381 O O . ARG A 1 169 ? 20.650 3.336 -10.950 1.00 6.22 169 ARG A O 1
ATOM 1389 N N . ARG A 1 170 ? 19.134 2.537 -12.396 1.00 6.68 170 ARG A N 1
ATOM 1390 C CA . ARG A 1 170 ? 18.023 2.326 -11.472 1.00 6.98 170 ARG A CA 1
ATOM 1391 C C . ARG A 1 170 ? 17.646 0.870 -11.324 1.00 6.60 170 ARG A C 1
ATOM 1392 O O . ARG A 1 170 ? 16.538 0.548 -10.940 1.00 8.02 170 ARG A O 1
ATOM 1400 N N . ILE A 1 171 ? 18.536 -0.054 -11.684 1.00 6.14 171 ILE A N 1
ATOM 1401 C CA . ILE A 1 171 ? 18.186 -1.471 -11.758 1.00 6.47 171 ILE A CA 1
ATOM 1402 C C . ILE A 1 171 ? 18.367 -2.071 -10.362 1.00 6.42 171 ILE A C 1
ATOM 1403 O O . ILE A 1 171 ? 19.412 -2.567 -10.006 1.00 7.60 171 ILE A O 1
ATOM 1408 N N . ILE A 1 172 ? 17.328 -1.987 -9.556 1.00 7.08 172 ILE A N 1
ATOM 1409 C CA . ILE A 1 172 ? 17.354 -2.325 -8.138 1.00 5.90 172 ILE A CA 1
ATOM 1410 C C . ILE A 1 172 ? 16.266 -3.306 -7.786 1.00 6.40 172 ILE A C 1
ATOM 1411 O O . ILE A 1 172 ? 15.142 -3.188 -8.273 1.00 7.11 172 ILE A O 1
ATOM 1416 N N . MET A 1 173 ? 16.577 -4.259 -6.919 1.00 6.49 173 MET A N 1
ATOM 1417 C CA A MET A 1 173 ? 15.572 -5.089 -6.267 0.70 6.65 173 MET A CA 1
ATOM 1418 C CA B MET A 1 173 ? 15.565 -5.091 -6.259 0.30 6.96 173 MET A CA 1
ATOM 1419 C C . MET A 1 173 ? 15.704 -4.837 -4.789 1.00 6.92 173 MET A C 1
ATOM 1420 O O . MET A 1 173 ? 16.804 -5.015 -4.241 1.00 7.44 173 MET A O 1
ATOM 1429 N N . CYS A 1 174 ? 14.636 -4.403 -4.148 1.00 7.16 174 CYS A N 1
ATOM 1430 C CA . CYS A 1 174 ? 14.671 -3.948 -2.763 1.00 7.04 174 CYS A CA 1
ATOM 1431 C C . CYS A 1 174 ? 13.741 -4.774 -1.897 1.00 7.24 174 CYS A C 1
ATOM 1432 O O . CYS A 1 174 ? 12.527 -4.790 -2.123 1.00 9.01 174 CYS A O 1
ATOM 1435 N N . ALA A 1 175 ? 14.295 -5.465 -0.920 1.00 7.64 175 ALA A N 1
ATOM 1436 C CA . ALA A 1 175 ? 13.513 -6.262 0.049 1.00 8.36 175 ALA A CA 1
ATOM 1437 C C . ALA A 1 175 ? 13.128 -5.441 1.257 1.00 7.63 175 ALA A C 1
ATOM 1438 O O . ALA A 1 175 ? 12.216 -5.830 2.006 1.00 9.89 175 ALA A O 1
ATOM 1440 N N . TRP A 1 176 ? 13.780 -4.341 1.511 1.00 7.84 176 TRP A N 1
ATOM 1441 C CA . TRP A 1 176 ? 13.486 -3.503 2.651 1.00 8.09 176 TRP A CA 1
ATOM 1442 C C . TRP A 1 176 ? 12.191 -2.783 2.420 1.00 9.06 176 TRP A C 1
ATOM 1443 O O . TRP A 1 176 ? 12.135 -1.959 1.558 1.00 17.27 176 TRP A O 1
ATOM 1454 N N . ASN A 1 177 ? 11.155 -3.080 3.171 1.00 8.55 177 ASN A N 1
ATOM 1455 C CA . ASN A 1 177 ? 9.840 -2.490 2.995 1.00 8.68 177 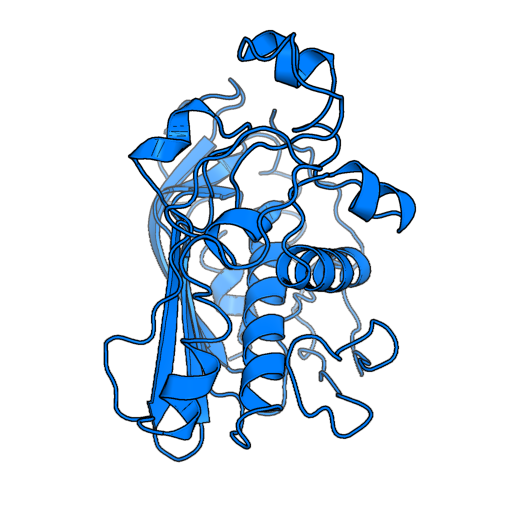ASN A CA 1
ATOM 1456 C C . ASN A 1 177 ? 9.388 -1.973 4.352 1.00 8.41 177 ASN A C 1
ATOM 1457 O O . ASN A 1 177 ? 8.911 -2.779 5.195 1.00 8.95 177 ASN A O 1
ATOM 1462 N N . PRO A 1 178 ? 9.580 -0.699 4.638 1.00 8.90 178 PRO A N 1
ATOM 1463 C CA . PRO A 1 178 ? 9.236 -0.155 5.961 1.00 9.94 178 PRO A CA 1
ATOM 1464 C C . PRO A 1 178 ? 7.837 -0.467 6.425 1.00 10.57 178 PRO A C 1
ATOM 1465 O O . PRO A 1 178 ? 7.605 -0.648 7.608 1.00 12.13 178 PRO A O 1
ATOM 1469 N N . LYS A 1 179 ? 6.891 -0.483 5.546 1.00 10.65 179 LYS A N 1
ATOM 1470 C CA . LYS A 1 179 ? 5.483 -0.764 5.893 1.00 11.72 179 LYS A CA 1
ATOM 1471 C C . LYS A 1 179 ? 5.315 -2.162 6.431 1.00 10.38 179 LYS A C 1
ATOM 1472 O O . LYS A 1 179 ? 4.554 -2.412 7.361 1.00 12.38 179 LYS A O 1
ATOM 1478 N N . ASP A 1 180 ? 6.007 -3.127 5.850 1.00 9.84 180 ASP A N 1
ATOM 1479 C CA . ASP A 1 180 ? 5.912 -4.546 6.154 1.00 9.48 180 ASP A CA 1
ATOM 1480 C C . ASP A 1 180 ? 6.820 -5.063 7.261 1.00 10.46 180 ASP A C 1
ATOM 1481 O O . A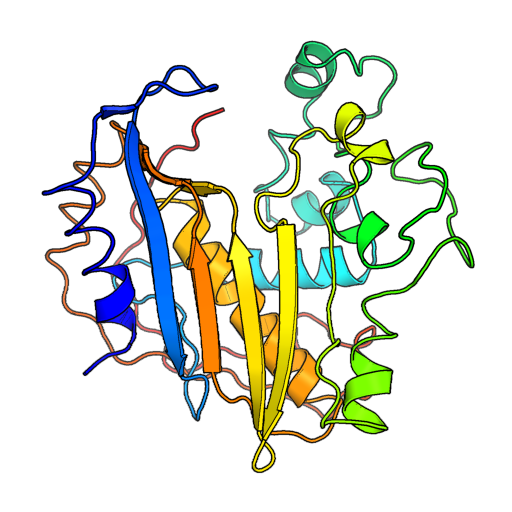SP A 1 180 ? 6.658 -6.191 7.735 1.00 10.57 180 ASP A O 1
ATOM 1486 N N . LEU A 1 181 ? 7.814 -4.239 7.655 1.00 10.27 181 LEU A N 1
ATOM 1487 C CA . LEU A 1 181 ? 8.801 -4.709 8.604 1.00 10.14 181 LEU A CA 1
ATOM 1488 C C . LEU A 1 181 ? 8.207 -5.345 9.827 1.00 10.61 181 LEU A C 1
ATOM 1489 O O . LEU A 1 181 ? 8.719 -6.370 10.296 1.00 11.94 181 LEU A O 1
ATOM 1494 N N . PRO A 1 182 ? 7.144 -4.776 10.450 1.00 10.62 182 PRO A N 1
ATOM 1495 C CA . PRO A 1 182 ? 6.635 -5.373 11.665 1.00 12.39 182 PRO A CA 1
ATOM 1496 C C . PRO A 1 182 ? 6.132 -6.790 11.535 1.00 11.87 182 PRO A C 1
ATOM 1497 O O . PRO A 1 182 ? 5.939 -7.453 12.547 1.00 14.17 182 PRO A O 1
ATOM 1501 N N . LEU A 1 183 ? 5.836 -7.252 10.323 1.00 11.43 183 LEU A N 1
ATOM 1502 C CA . LEU A 1 183 ? 5.366 -8.609 10.076 1.00 11.71 183 LEU A CA 1
ATOM 1503 C C . LEU A 1 183 ? 6.446 -9.616 9.793 1.00 10.62 183 LEU A C 1
ATOM 1504 O O . LEU A 1 183 ? 6.186 -10.808 9.707 1.00 11.53 183 LEU A O 1
ATOM 1509 N N . MET A 1 184 ? 7.683 -9.144 9.644 1.00 10.60 184 MET A N 1
ATOM 1510 C CA . MET A 1 184 ? 8.780 -10.026 9.258 1.00 10.64 184 MET A CA 1
ATOM 1511 C C . MET A 1 184 ? 9.397 -10.700 10.460 1.00 10.54 184 MET A C 1
ATOM 1512 O O . MET A 1 184 ? 9.756 -10.057 11.432 1.00 12.87 184 MET A O 1
ATOM 1517 N N . ALA A 1 185 ? 9.599 -12.016 10.369 1.00 10.02 185 ALA A N 1
ATOM 1518 C CA . ALA A 1 185 ? 10.295 -12.715 11.470 1.00 10.92 185 ALA A CA 1
ATOM 1519 C C . ALA A 1 185 ? 11.748 -12.314 11.535 1.00 10.40 185 ALA A C 1
ATOM 1520 O O . ALA A 1 185 ? 12.326 -12.360 12.631 1.00 13.29 185 ALA A O 1
ATOM 1522 N N . LEU A 1 186 ? 12.379 -11.942 10.446 1.00 9.32 186 LEU A N 1
ATOM 1523 C CA . LEU A 1 186 ? 13.704 -11.367 10.432 1.00 8.82 186 LEU A CA 1
ATOM 1524 C C . LEU A 1 186 ? 13.693 -10.318 9.348 1.00 8.27 186 LEU A C 1
ATOM 1525 O O . LEU A 1 186 ? 13.666 -10.645 8.158 1.00 10.62 186 LEU A O 1
ATOM 1530 N N . PRO A 1 187 ? 13.757 -9.029 9.662 1.00 7.94 187 PRO A N 1
ATOM 1531 C CA . PRO A 1 187 ? 13.908 -8.015 8.637 1.00 8.17 187 PRO A CA 1
ATOM 1532 C C . PRO A 1 187 ? 15.123 -8.361 7.775 1.00 7.34 187 PRO A C 1
ATOM 1533 O O . PRO A 1 187 ? 16.137 -8.788 8.297 1.00 8.09 187 PRO A O 1
ATOM 1537 N N A PRO A 1 188 ? 15.035 -8.153 6.451 0.50 8.17 188 PRO A N 1
ATOM 1538 N N B PRO A 1 188 ? 15.045 -8.154 6.459 0.50 8.19 188 PRO A N 1
ATOM 1539 C CA A PRO A 1 188 ? 16.097 -8.643 5.558 0.50 7.26 188 PRO A CA 1
ATOM 1540 C CA B PRO A 1 188 ? 16.100 -8.651 5.568 0.50 7.29 188 PRO A CA 1
ATOM 1541 C C A PRO A 1 188 ? 17.472 -8.135 5.977 0.50 6.67 188 PRO A C 1
ATOM 1542 C C B PRO A 1 188 ? 17.466 -8.137 5.980 0.50 6.66 188 PRO A C 1
ATOM 1543 O O A PRO A 1 188 ? 17.700 -6.949 6.099 0.50 7.08 188 PRO A O 1
ATOM 1544 O O B PRO A 1 188 ? 17.692 -6.950 6.092 0.50 7.09 188 PRO A O 1
ATOM 1551 N N . CYS A 1 189 ? 18.424 -9.053 6.089 1.00 6.50 189 CYS A N 1
ATOM 1552 C CA . CYS A 1 189 ? 19.821 -8.667 6.189 1.00 6.34 189 CYS A CA 1
ATOM 1553 C C . CYS A 1 189 ? 20.318 -8.085 4.877 1.00 6.21 189 CYS A C 1
ATOM 1554 O O . CYS A 1 189 ? 21.289 -7.319 4.883 1.00 7.23 189 CYS A O 1
ATOM 1557 N N . HIS A 1 190 ? 19.681 -8.434 3.754 1.00 6.08 190 HIS A N 1
ATOM 1558 C CA . HIS A 1 190 ? 20.023 -7.993 2.423 1.00 6.37 190 HIS A CA 1
ATOM 1559 C C . HIS A 1 190 ? 19.005 -6.965 1.983 1.00 6.52 190 HIS A C 1
ATOM 1560 O O . HIS A 1 190 ? 17.933 -7.305 1.475 1.00 8.21 190 HIS A O 1
ATOM 1567 N N . ALA A 1 191 ? 19.266 -5.704 2.312 1.00 6.52 191 ALA A N 1
ATOM 1568 C CA . ALA A 1 191 ? 18.239 -4.669 2.172 1.00 6.35 191 ALA A CA 1
ATOM 1569 C C . ALA A 1 191 ? 17.879 -4.442 0.720 1.00 5.98 191 ALA A C 1
ATOM 1570 O O . ALA A 1 191 ? 16.713 -4.268 0.377 1.00 6.94 191 ALA A O 1
ATOM 1572 N N . LEU A 1 192 ? 18.876 -4.383 -0.159 1.00 5.94 192 LEU A N 1
ATOM 1573 C CA . LEU A 1 192 ? 18.668 -4.208 -1.574 1.00 6.01 192 LEU A CA 1
ATOM 1574 C C . LEU A 1 192 ? 19.857 -4.720 -2.342 1.00 5.72 192 LEU A C 1
ATOM 1575 O O . LEU A 1 192 ? 20.953 -4.920 -1.786 1.00 6.33 192 LEU A O 1
ATOM 1580 N N . CYS A 1 193 ? 19.686 -4.895 -3.646 1.00 5.76 193 CYS A N 1
ATOM 1581 C CA . CYS A 1 193 ? 20.780 -5.095 -4.577 1.00 5.62 193 CYS A CA 1
ATOM 1582 C C . CYS A 1 193 ? 20.519 -4.268 -5.820 1.00 5.24 193 CYS A C 1
ATOM 1583 O O . CYS A 1 193 ? 19.399 -3.908 -6.150 1.00 6.29 193 CYS A O 1
ATOM 1586 N N . GLN A 1 194 ? 21.632 -3.957 -6.490 1.00 5.24 194 GLN A N 1
ATOM 1587 C CA . GLN A 1 194 ? 21.616 -3.160 -7.731 1.00 4.84 194 GLN A CA 1
ATOM 1588 C C . GLN A 1 194 ? 22.420 -3.906 -8.770 1.00 5.16 194 GLN A C 1
ATOM 1589 O O . GLN A 1 194 ? 23.485 -4.434 -8.493 1.00 6.30 194 GLN A O 1
ATOM 1595 N N . PHE A 1 195 ? 21.926 -3.879 -10.005 1.00 5.65 195 PHE A N 1
ATOM 1596 C CA . PHE A 1 195 ? 22.628 -4.441 -11.152 1.00 5.37 195 PHE A CA 1
ATOM 1597 C C . PHE A 1 195 ? 23.149 -3.318 -12.042 1.00 5.50 195 PHE A C 1
ATOM 1598 O O . PHE A 1 195 ? 22.685 -2.208 -12.010 1.00 6.54 195 PHE A O 1
ATOM 1606 N N . TYR A 1 196 ? 24.148 -3.691 -12.841 1.00 6.03 196 TYR A N 1
ATOM 1607 C CA . TYR A 1 196 ? 24.892 -2.711 -13.645 1.00 6.07 196 TYR A CA 1
ATOM 1608 C C . TYR A 1 196 ? 25.470 -3.487 -14.833 1.00 6.19 196 TYR A C 1
ATOM 1609 O O . TYR A 1 196 ? 25.920 -4.608 -14.719 1.00 6.58 196 TYR A O 1
ATOM 1618 N N . VAL A 1 197 ? 25.465 -2.823 -16.000 1.00 6.14 197 VAL A N 1
ATOM 1619 C CA . VAL A 1 197 ? 26.022 -3.420 -17.231 1.00 6.84 197 VAL A CA 1
ATOM 1620 C C . V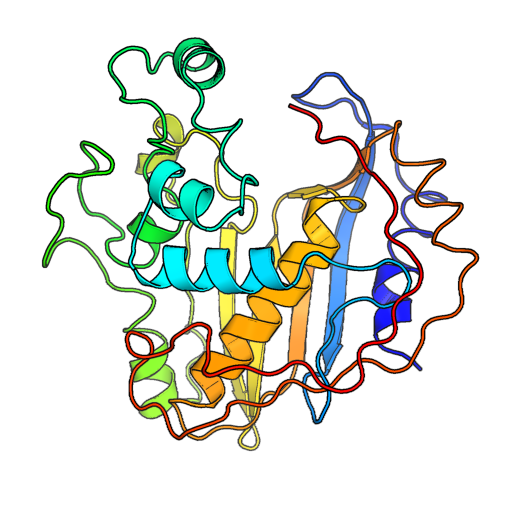AL A 1 197 ? 27.002 -2.465 -17.861 1.00 6.80 197 VAL A C 1
ATOM 1621 O O . VAL A 1 197 ? 26.700 -1.312 -18.106 1.00 7.64 197 VAL A O 1
ATOM 1625 N N . VAL A 1 198 ? 28.173 -3.001 -18.204 1.00 7.30 198 VAL A N 1
ATOM 1626 C CA . VAL A 1 198 ? 29.122 -2.283 -19.073 1.00 7.79 198 VAL A CA 1
ATOM 1627 C C . VAL A 1 198 ? 29.932 -3.363 -19.791 1.00 8.12 198 VAL A C 1
ATOM 1628 O O . VAL A 1 198 ? 30.203 -4.411 -19.264 1.00 8.53 198 VAL A O 1
ATOM 1632 N N . ASN A 1 199 ? 30.338 -3.073 -21.017 1.00 10.54 199 ASN A N 1
ATOM 1633 C CA A ASN A 1 199 ? 31.253 -3.926 -21.781 0.70 12.19 199 ASN A CA 1
ATOM 1634 C CA B ASN A 1 199 ? 31.136 -3.938 -21.859 0.30 11.67 199 ASN A CA 1
ATOM 1635 C C . ASN A 1 199 ? 30.689 -5.363 -21.857 1.00 11.08 199 ASN A C 1
ATOM 1636 O O . ASN A 1 199 ? 31.442 -6.305 -21.763 1.00 12.07 199 ASN A O 1
ATOM 1645 N N . GLY A 1 200 ? 29.393 -5.558 -21.972 1.00 10.05 200 GLY A N 1
ATOM 1646 C CA . GLY A 1 200 ? 28.819 -6.881 -22.087 1.00 10.38 200 GLY A CA 1
ATOM 1647 C C . GLY A 1 200 ? 28.765 -7.682 -20.813 1.00 9.10 200 GLY A C 1
ATOM 1648 O O . GLY A 1 200 ? 28.462 -8.878 -20.878 1.00 10.25 200 GLY A O 1
ATOM 1649 N N . GLU A 1 201 ? 29.057 -7.056 -19.682 1.00 7.93 201 GLU A N 1
ATOM 1650 C CA . GLU A 1 201 ? 29.189 -7.740 -18.430 1.00 7.45 201 GLU A CA 1
ATOM 1651 C C . GLU A 1 201 ? 28.169 -7.219 -17.416 1.00 6.99 201 GLU A C 1
ATOM 1652 O O . GLU A 1 201 ? 27.982 -5.999 -17.273 1.00 7.67 201 GLU A O 1
ATOM 1658 N N . LEU A 1 202 ? 27.545 -8.146 -16.704 1.00 6.95 202 LEU A N 1
ATOM 1659 C CA . LEU A 1 202 ? 26.577 -7.831 -15.651 1.00 6.68 202 LEU A CA 1
ATOM 1660 C C . LEU A 1 202 ? 27.201 -7.935 -14.282 1.00 5.89 202 LEU A C 1
ATOM 1661 O O . LEU A 1 202 ? 27.705 -8.988 -13.906 1.00 6.99 202 LEU A O 1
ATOM 1666 N N . SER A 1 203 ? 27.152 -6.838 -13.545 1.00 6.17 203 SER A N 1
ATOM 1667 C CA . SER A 1 203 ? 27.602 -6.797 -12.162 1.00 5.93 203 SER A CA 1
ATOM 1668 C C . SER A 1 203 ? 26.418 -6.618 -11.220 1.00 5.81 203 SER A C 1
ATOM 1669 O O . SER A 1 203 ? 25.343 -6.158 -11.625 1.00 6.14 203 SER A O 1
ATOM 1672 N N . CYS A 1 204 ? 26.635 -6.939 -9.948 1.00 5.56 204 CYS A N 1
ATOM 1673 C CA . CYS A 1 204 ? 25.626 -6.812 -8.904 1.00 5.34 204 CYS A CA 1
ATOM 1674 C C . CYS A 1 204 ? 26.303 -6.276 -7.654 1.00 5.39 204 CYS A C 1
ATOM 1675 O O . CYS A 1 204 ? 27.394 -6.745 -7.315 1.00 6.21 204 CYS A O 1
ATOM 1678 N N . GLN A 1 205 ? 25.648 -5.345 -6.993 1.00 4.91 205 GLN A N 1
ATOM 1679 C CA . GLN A 1 205 ? 26.080 -4.870 -5.675 1.00 4.99 205 GLN A CA 1
ATOM 1680 C C . GLN A 1 205 ? 24.987 -5.177 -4.680 1.00 4.62 205 GLN A C 1
ATOM 1681 O O . GLN A 1 205 ? 23.831 -4.800 -4.859 1.00 5.94 205 GLN A O 1
ATOM 1687 N N . LEU A 1 206 ? 25.371 -5.820 -3.571 1.00 4.84 206 LEU A N 1
ATOM 1688 C CA . LEU A 1 206 ? 24.493 -6.081 -2.437 1.00 5.05 206 LEU A CA 1
ATOM 1689 C C . LEU A 1 206 ? 24.762 -5.092 -1.335 1.00 4.90 206 LEU A C 1
ATOM 1690 O O . LEU A 1 206 ? 25.895 -4.907 -0.921 1.00 5.16 206 LEU A O 1
ATOM 1695 N N . TYR A 1 207 ? 23.688 -4.482 -0.805 1.00 4.89 207 TYR A N 1
ATOM 1696 C CA . TYR A 1 207 ? 23.748 -3.729 0.462 1.00 4.70 207 TYR A CA 1
ATOM 1697 C C . TYR A 1 207 ? 23.247 -4.631 1.580 1.00 5.03 207 TYR A C 1
ATOM 1698 O O . TYR A 1 207 ? 22.040 -4.860 1.717 1.00 5.47 207 TYR A O 1
ATOM 1707 N N . GLN A 1 208 ? 24.186 -5.165 2.353 1.00 4.86 208 GLN A N 1
ATOM 1708 C CA . GLN A 1 208 ? 23.899 -6.054 3.461 1.00 5.17 208 GLN A CA 1
ATOM 1709 C C . GLN A 1 208 ? 24.011 -5.244 4.753 1.00 4.97 208 GLN A C 1
ATOM 1710 O O . GLN A 1 208 ? 25.087 -4.858 5.167 1.00 5.65 208 GLN A O 1
ATOM 1716 N N . ARG A 1 209 ? 22.874 -4.969 5.373 1.00 5.22 209 ARG A N 1
ATOM 1717 C CA . ARG A 1 209 ? 22.812 -4.099 6.560 1.00 4.86 209 ARG A CA 1
ATOM 1718 C C . ARG A 1 209 ? 23.534 -4.689 7.763 1.00 4.78 209 ARG A C 1
ATOM 1719 O O . ARG A 1 209 ? 23.928 -3.948 8.674 1.00 5.34 209 ARG A O 1
ATOM 1727 N N . SER A 1 210 ? 23.640 -5.996 7.816 1.00 5.17 210 SER A N 1
ATOM 1728 C CA . SER A 1 210 ? 24.070 -6.734 8.987 1.00 5.27 210 SER A CA 1
ATOM 1729 C C . SER A 1 210 ? 24.651 -8.041 8.470 1.00 4.90 210 SER A C 1
ATOM 1730 O O . SER A 1 210 ? 23.954 -8.812 7.805 1.00 5.57 210 SER A O 1
ATOM 1733 N N . GLY A 1 211 ? 25.947 -8.258 8.734 1.00 5.42 211 GLY A N 1
ATOM 1734 C CA . GLY A 1 211 ? 26.659 -9.425 8.244 1.00 6.24 211 GLY A CA 1
ATOM 1735 C C . GLY A 1 211 ? 27.315 -10.204 9.357 1.00 5.44 211 GLY A C 1
ATOM 1736 O O . GLY A 1 211 ? 28.245 -9.727 9.983 1.00 5.98 211 GLY A O 1
ATOM 1737 N N . ASP A 1 212 ? 26.778 -11.408 9.598 1.00 5.61 212 ASP A N 1
ATOM 1738 C CA . ASP A 1 212 ? 27.380 -12.400 10.508 1.00 6.01 212 ASP A CA 1
ATOM 1739 C C . ASP A 1 212 ? 28.540 -12.977 9.730 1.00 6.20 212 ASP A C 1
ATOM 1740 O O . ASP A 1 212 ? 28.355 -13.776 8.803 1.00 6.30 212 ASP A O 1
ATOM 1745 N N . MET A 1 213 ? 29.747 -12.507 9.995 1.00 5.96 213 MET A N 1
ATOM 1746 C CA . MET A 1 213 ? 30.876 -12.859 9.168 1.00 6.61 213 MET A CA 1
ATOM 1747 C C . MET A 1 213 ? 31.179 -14.335 9.141 1.00 6.79 213 MET A C 1
ATOM 1748 O O . MET A 1 213 ? 31.601 -14.842 8.090 1.00 7.93 213 MET A O 1
ATOM 1753 N N . GLY A 1 214 ? 31.013 -15.012 10.255 1.00 7.50 214 GLY A N 1
ATOM 1754 C CA . GLY A 1 214 ? 31.300 -16.423 10.298 1.00 9.02 214 GLY A CA 1
ATOM 1755 C C . GLY A 1 214 ? 30.269 -17.305 9.639 1.00 8.54 214 GLY A C 1
ATOM 1756 O O . GLY A 1 214 ? 30.622 -18.234 8.959 1.00 14.14 214 GLY A O 1
ATOM 1757 N N . LEU A 1 215 ? 29.009 -17.047 9.863 1.00 8.91 215 LEU A N 1
ATOM 1758 C CA . LEU A 1 215 ? 27.945 -17.911 9.355 1.00 9.78 215 LEU A CA 1
ATOM 1759 C C . LEU A 1 215 ? 27.310 -17.418 8.060 1.00 9.53 215 LEU A C 1
ATOM 1760 O O . LEU A 1 215 ? 27.382 -18.041 7.011 1.00 12.91 215 LEU A O 1
ATOM 1765 N N . GLY A 1 216 ? 26.653 -16.297 8.089 1.00 12.25 216 GLY A N 1
ATOM 1766 C CA . GLY A 1 216 ? 25.883 -15.873 6.950 1.00 11.27 216 GLY A CA 1
ATOM 1767 C C . GLY A 1 216 ? 26.715 -15.403 5.799 1.00 8.22 216 GLY A C 1
ATOM 1768 O O . GLY A 1 216 ? 26.396 -15.709 4.648 1.00 8.01 216 GLY A O 1
ATOM 1769 N N . VAL A 1 217 ? 27.747 -14.593 6.014 1.00 8.14 217 VAL A N 1
ATOM 1770 C CA . VAL A 1 217 ? 28.395 -13.881 4.919 1.00 6.81 217 VAL A CA 1
ATOM 1771 C C . VAL A 1 217 ? 28.912 -14.810 3.803 1.00 6.65 217 VAL A C 1
ATOM 1772 O O . VAL A 1 217 ? 28.663 -14.524 2.623 1.00 6.49 217 VAL A O 1
ATOM 1776 N N . PRO A 1 218 ? 29.672 -15.884 4.120 1.00 7.11 218 PRO A N 1
ATOM 1777 C CA . PRO A 1 218 ? 30.152 -16.724 2.986 1.00 7.15 218 PRO A CA 1
ATOM 1778 C C . PRO A 1 218 ? 29.010 -17.291 2.128 1.00 7.12 218 PRO A C 1
ATOM 1779 O O . PRO A 1 218 ? 29.095 -17.393 0.895 1.00 6.95 218 PRO A O 1
ATOM 1783 N N . PHE A 1 219 ? 27.948 -17.680 2.824 1.00 6.92 219 PHE A N 1
ATOM 1784 C CA . PHE A 1 219 ? 26.746 -18.221 2.181 1.00 6.90 219 PHE A CA 1
ATOM 1785 C C . PHE A 1 219 ? 26.075 -17.176 1.298 1.00 6.80 219 PHE A C 1
ATOM 1786 O O . PHE A 1 219 ? 25.680 -17.428 0.155 1.00 6.94 219 PHE A O 1
ATOM 1794 N N . ASN A 1 220 ? 25.966 -15.962 1.865 1.00 6.56 220 ASN A N 1
ATOM 1795 C CA . ASN A 1 220 ? 25.316 -14.832 1.171 1.00 6.64 220 ASN A CA 1
ATOM 1796 C C . ASN A 1 220 ? 26.080 -14.375 -0.051 1.00 5.76 220 ASN A C 1
ATOM 1797 O O . ASN A 1 220 ? 25.513 -13.978 -1.069 1.00 6.50 220 ASN A O 1
ATOM 1802 N N . ILE A 1 221 ? 27.426 -14.388 0.025 1.00 5.92 221 ILE A N 1
ATOM 1803 C CA . ILE A 1 221 ? 28.236 -14.066 -1.142 1.00 6.05 221 ILE A CA 1
ATOM 1804 C C . ILE A 1 221 ? 27.931 -15.040 -2.274 1.00 6.03 221 ILE A C 1
ATOM 1805 O O . ILE A 1 221 ? 27.722 -14.628 -3.419 1.00 6.37 221 ILE A O 1
ATOM 1810 N N . ALA A 1 222 ? 27.899 -16.324 -1.968 1.00 5.50 222 ALA A N 1
ATOM 1811 C CA . ALA A 1 222 ? 27.589 -17.314 -2.989 1.00 5.91 222 ALA A CA 1
ATOM 1812 C C . ALA A 1 222 ? 26.192 -17.098 -3.546 1.00 5.58 222 ALA A C 1
ATOM 1813 O O . ALA A 1 222 ? 25.977 -17.263 -4.758 1.00 6.40 222 ALA A O 1
ATOM 1815 N N . SER A 1 223 ? 25.233 -16.743 -2.726 1.00 5.74 223 SER A N 1
ATOM 1816 C CA . SER A 1 223 ? 23.851 -16.539 -3.175 1.00 5.65 223 SER A CA 1
ATOM 1817 C C . SER A 1 223 ? 23.765 -15.456 -4.236 1.00 5.65 223 SER A C 1
ATOM 1818 O O . SER A 1 223 ? 23.155 -15.635 -5.274 1.00 6.08 223 SER A O 1
ATOM 1821 N N . TYR A 1 224 ? 24.341 -14.283 -3.948 1.00 5.57 224 TYR A N 1
ATOM 1822 C CA . TYR A 1 224 ? 24.247 -13.191 -4.899 1.00 5.97 224 TYR A CA 1
ATOM 1823 C C . TYR A 1 224 ? 25.126 -13.407 -6.123 1.00 5.77 224 TYR A C 1
ATOM 1824 O O . TYR A 1 224 ? 24.760 -12.960 -7.229 1.00 6.41 224 TYR A O 1
ATOM 1833 N N . ALA A 1 225 ? 26.259 -14.070 -5.985 1.00 5.75 225 ALA A N 1
ATOM 1834 C CA . ALA A 1 225 ? 27.039 -14.435 -7.160 1.00 6.37 225 ALA A CA 1
ATOM 1835 C C . ALA A 1 225 ? 26.198 -15.374 -8.064 1.00 6.14 225 ALA A C 1
ATOM 1836 O O . ALA A 1 225 ? 26.217 -15.232 -9.271 1.00 6.29 225 ALA A O 1
ATOM 1838 N N . LEU A 1 226 ? 25.499 -16.322 -7.443 1.00 5.81 226 LEU A N 1
ATOM 1839 C CA . LEU A 1 226 ? 24.659 -17.234 -8.188 1.00 5.85 226 LEU A CA 1
ATOM 1840 C C . LEU A 1 226 ? 23.517 -16.476 -8.872 1.00 6.32 226 LEU A C 1
ATOM 1841 O O . LEU A 1 226 ? 23.242 -16.712 -10.057 1.00 6.83 226 LEU A O 1
ATOM 1846 N N . LEU A 1 227 ? 22.852 -15.560 -8.190 1.00 6.01 227 LEU A N 1
ATOM 1847 C CA . LEU A 1 227 ? 21.795 -14.770 -8.802 1.00 6.10 227 LEU A CA 1
ATOM 1848 C C . LEU A 1 227 ? 22.310 -14.034 -10.017 1.00 5.82 227 LEU A C 1
ATOM 1849 O O . LEU A 1 227 ? 21.656 -13.935 -11.052 1.00 6.71 227 LEU A O 1
ATOM 1854 N N . THR A 1 228 ? 23.510 -13.483 -9.911 1.00 6.09 228 THR A N 1
ATOM 1855 C CA . THR A 1 228 ? 24.125 -12.729 -11.013 1.00 6.14 228 THR A CA 1
ATOM 1856 C C . THR A 1 228 ? 24.391 -13.638 -12.204 1.00 6.02 228 THR A C 1
ATOM 1857 O O . THR A 1 228 ? 24.141 -13.287 -13.348 1.00 6.63 228 THR A O 1
ATOM 1861 N N . TYR A 1 229 ? 24.924 -14.836 -11.932 1.00 6.63 229 TYR A N 1
ATOM 1862 C CA . TYR A 1 229 ? 25.088 -15.824 -13.018 1.00 6.86 229 TYR A CA 1
ATOM 1863 C C . TYR A 1 229 ? 23.778 -16.144 -13.682 1.00 6.92 229 TYR A C 1
ATOM 1864 O O . TYR A 1 229 ? 23.705 -16.285 -14.902 1.00 7.82 229 TYR A O 1
ATOM 1873 N N . MET A 1 230 ? 22.707 -16.352 -12.898 1.00 6.96 230 MET A N 1
ATOM 1874 C CA . MET A 1 230 ? 21.409 -16.696 -13.477 1.00 7.50 230 MET A CA 1
ATOM 1875 C C . MET A 1 230 ? 20.913 -15.596 -14.359 1.00 7.70 230 MET A C 1
ATOM 1876 O O . MET A 1 230 ? 20.442 -15.828 -15.488 1.00 8.08 230 MET A O 1
ATOM 1881 N N . ILE A 1 231 ? 20.942 -14.356 -13.880 1.00 7.17 231 ILE A N 1
ATOM 1882 C CA . ILE A 1 231 ? 20.410 -13.242 -14.654 1.00 7.31 231 ILE A CA 1
ATOM 1883 C C . ILE A 1 231 ? 21.271 -12.960 -15.873 1.00 7.74 231 ILE A C 1
ATOM 1884 O O . ILE A 1 231 ? 20.754 -12.689 -16.940 1.00 8.46 231 ILE A O 1
ATOM 1889 N N . ALA A 1 232 ? 22.597 -13.090 -15.740 1.00 7.75 232 ALA A N 1
ATOM 1890 C CA . ALA A 1 232 ? 23.480 -12.918 -16.918 1.00 7.81 232 ALA A CA 1
ATOM 1891 C C . ALA A 1 232 ? 23.104 -13.929 -17.975 1.00 8.69 232 ALA A C 1
ATOM 1892 O O . ALA A 1 232 ? 23.057 -13.636 -19.151 1.00 9.63 232 ALA A O 1
ATOM 1894 N N . HIS A 1 233 ? 22.889 -15.170 -17.568 1.00 8.38 233 HIS A N 1
ATOM 1895 C CA . HIS A 1 233 ? 22.539 -16.241 -18.482 1.00 9.68 233 HIS A CA 1
ATOM 1896 C C . HIS A 1 233 ? 21.271 -15.902 -19.262 1.00 10.99 233 HIS A C 1
ATOM 1897 O O . HIS A 1 233 ? 21.235 -16.024 -20.492 1.00 12.94 233 HIS A O 1
ATOM 1904 N N A ILE A 1 234 ? 20.230 -15.495 -18.607 0.70 10.08 234 ILE A N 1
ATOM 1905 N N B ILE A 1 234 ? 20.207 -15.479 -18.563 0.30 10.54 234 ILE A N 1
ATOM 1906 C CA A ILE A 1 234 ? 19.017 -15.287 -19.305 0.70 11.31 234 ILE A CA 1
ATOM 1907 C CA B ILE A 1 234 ? 18.861 -15.135 -19.069 0.30 11.04 234 ILE A CA 1
ATOM 1908 C C A ILE A 1 234 ? 18.972 -13.981 -20.088 0.70 10.70 234 ILE A C 1
ATOM 1909 C C B ILE A 1 234 ? 18.949 -13.960 -20.047 0.30 10.87 234 ILE A C 1
ATOM 1910 O O A ILE A 1 234 ? 18.159 -13.847 -20.969 0.70 13.40 234 ILE A O 1
ATOM 1911 O O B ILE A 1 234 ? 18.173 -13.878 -20.977 0.30 12.89 234 ILE A O 1
ATOM 1920 N N . THR A 1 235 ? 19.892 -13.034 -19.821 1.00 10.24 235 THR A N 1
ATOM 1921 C CA . THR A 1 235 ? 19.977 -11.754 -20.542 1.00 10.44 235 THR A CA 1
ATOM 1922 C C . THR A 1 235 ? 21.076 -11.786 -21.596 1.00 11.76 235 THR A C 1
ATOM 1923 O O . THR A 1 235 ? 21.277 -10.805 -22.280 1.00 14.06 235 THR A O 1
ATOM 1927 N N . GLY A 1 236 ? 21.779 -12.888 -21.763 1.00 12.29 236 GLY A N 1
ATOM 1928 C CA . GLY A 1 236 ? 22.810 -12.951 -22.769 1.00 14.91 236 GLY A CA 1
ATOM 1929 C C . GLY A 1 236 ? 24.065 -12.211 -22.480 1.00 13.12 236 GLY A C 1
ATOM 1930 O O . GLY A 1 236 ? 24.793 -11.875 -23.404 1.00 16.53 236 GLY A O 1
ATOM 1931 N N . LEU A 1 237 ? 24.349 -11.928 -21.220 1.00 10.85 237 LEU A N 1
ATOM 1932 C CA . LEU A 1 237 ? 25.506 -11.173 -20.787 1.00 9.01 237 LEU A CA 1
ATOM 1933 C C . LEU A 1 237 ? 26.504 -12.138 -20.107 1.00 9.76 237 LEU A C 1
ATOM 1934 O O . LEU A 1 237 ? 26.177 -13.251 -19.766 1.00 12.81 237 LEU A O 1
ATOM 1939 N N . GLN A 1 238 ? 27.696 -11.634 -19.846 1.00 9.04 238 GLN A N 1
ATOM 1940 C CA . GLN A 1 238 ? 28.682 -12.402 -19.096 1.00 9.18 238 GLN A CA 1
ATOM 1941 C C . GLN A 1 238 ? 28.719 -11.836 -17.655 1.00 8.77 238 GLN A C 1
ATOM 1942 O O . GLN A 1 238 ? 28.663 -10.619 -17.469 1.00 9.67 238 GLN A O 1
ATOM 1948 N N . PRO A 1 239 ? 28.902 -12.664 -16.640 1.00 8.23 239 PRO A N 1
ATOM 1949 C CA . PRO A 1 239 ? 29.050 -12.136 -15.286 1.00 8.28 239 PRO A CA 1
ATOM 1950 C C . PRO A 1 239 ? 30.293 -11.268 -15.146 1.00 8.08 239 PRO A C 1
ATOM 1951 O O . PRO A 1 239 ? 31.344 -11.607 -15.673 1.00 10.03 239 PRO A O 1
ATOM 1955 N N . GLY A 1 240 ? 30.163 -10.172 -14.395 1.00 7.03 240 GLY A N 1
ATOM 1956 C CA . GLY A 1 240 ? 31.240 -9.206 -14.193 1.00 7.12 240 GLY A CA 1
ATOM 1957 C C . GLY A 1 240 ? 31.777 -9.304 -12.772 1.00 6.47 240 GLY A C 1
ATOM 1958 O O . GLY A 1 240 ? 32.556 -10.192 -12.486 1.00 7.55 240 GLY A O 1
ATOM 1959 N N . ASP A 1 241 ? 31.345 -8.407 -11.914 1.00 6.52 241 ASP A N 1
ATOM 1960 C CA . ASP A 1 241 ? 31.705 -8.372 -10.499 1.00 6.86 241 ASP A CA 1
ATOM 1961 C C . ASP A 1 241 ? 30.487 -8.547 -9.608 1.00 5.84 241 ASP A C 1
ATOM 1962 O O . ASP A 1 241 ? 29.393 -8.060 -9.930 1.00 6.86 241 ASP A O 1
ATOM 1967 N N . PHE A 1 242 ? 30.716 -9.134 -8.448 1.00 6.07 242 PHE A N 1
ATOM 1968 C CA . PHE A 1 242 ? 29.813 -9.019 -7.312 1.00 5.82 242 PHE A CA 1
ATOM 1969 C C . PHE A 1 242 ? 30.464 -8.115 -6.290 1.00 5.65 242 PHE A C 1
ATOM 1970 O O . PHE A 1 242 ? 31.522 -8.460 -5.744 1.00 6.70 242 PHE A O 1
ATOM 1978 N N . VAL A 1 243 ? 29.867 -6.961 -6.011 1.00 5.14 243 VAL A N 1
ATOM 1979 C CA . VAL A 1 243 ? 30.345 -5.987 -5.026 1.00 5.59 243 VAL A CA 1
ATOM 1980 C C . VAL A 1 243 ? 29.535 -6.213 -3.786 1.00 5.55 243 VAL A C 1
ATOM 1981 O O . VAL A 1 243 ? 28.303 -6.080 -3.788 1.00 5.73 243 VAL A O 1
ATOM 1985 N N . HIS A 1 244 ? 30.215 -6.574 -2.691 1.00 5.07 244 HIS A N 1
ATOM 1986 C CA . HIS A 1 244 ? 29.582 -6.836 -1.416 1.00 5.05 244 HIS A CA 1
ATOM 1987 C C . HIS A 1 244 ? 29.804 -5.665 -0.476 1.00 5.11 244 HIS A C 1
ATOM 1988 O O . HIS A 1 244 ? 30.939 -5.353 -0.110 1.00 6.07 244 HIS A O 1
ATOM 1995 N N . THR A 1 245 ? 28.722 -4.955 -0.114 1.00 4.70 245 THR A N 1
ATOM 1996 C CA . THR A 1 245 ? 28.791 -3.838 0.815 1.00 4.69 245 THR A CA 1
ATOM 1997 C C . THR A 1 245 ? 28.143 -4.228 2.115 1.00 4.73 245 THR A C 1
ATOM 1998 O O . THR A 1 245 ? 27.030 -4.781 2.134 1.00 5.57 245 THR A O 1
ATOM 2002 N N . LEU A 1 246 ? 28.804 -3.926 3.234 1.00 4.85 246 LEU A N 1
ATOM 2003 C CA . LEU A 1 246 ? 28.314 -4.240 4.574 1.00 4.84 246 LEU A CA 1
ATOM 2004 C C . LEU A 1 246 ? 28.050 -2.969 5.387 1.00 5.40 246 LEU A C 1
ATOM 2005 O O . LEU A 1 246 ? 28.837 -1.998 5.351 1.00 5.39 246 LEU A O 1
ATOM 2010 N N . GLY A 1 247 ? 26.974 -3.038 6.151 1.00 5.27 247 GLY A N 1
ATOM 2011 C CA . GLY A 1 247 ? 26.639 -2.103 7.259 1.00 5.29 247 GLY A CA 1
ATOM 2012 C C . GLY A 1 247 ? 27.390 -2.569 8.486 1.00 5.20 247 GLY A C 1
ATOM 2013 O O . GLY A 1 247 ? 28.612 -2.402 8.600 1.00 5.47 247 GLY A O 1
ATOM 2014 N N . ASP A 1 248 ? 26.678 -3.163 9.454 1.00 5.08 248 ASP A N 1
ATOM 2015 C CA . ASP A 1 248 ? 27.315 -3.734 10.645 1.00 5.57 248 ASP A CA 1
ATOM 2016 C C . ASP A 1 248 ? 27.914 -5.088 10.287 1.00 5.04 248 ASP A C 1
ATOM 2017 O O . ASP A 1 248 ? 27.200 -6.089 10.240 1.00 6.01 248 ASP A O 1
ATOM 2022 N N . ALA A 1 249 ? 29.220 -5.093 9.997 1.00 5.31 249 ALA A N 1
ATOM 2023 C CA . ALA A 1 249 ? 30.014 -6.303 9.736 1.00 5.43 249 ALA A CA 1
ATOM 2024 C C . ALA A 1 249 ? 30.511 -6.776 11.088 1.00 5.25 249 ALA A C 1
ATOM 2025 O O . ALA A 1 249 ? 31.271 -6.076 11.761 1.00 6.26 249 ALA A O 1
ATOM 2027 N N . HIS A 1 250 ? 30.105 -7.990 11.518 1.00 5.27 250 HIS A N 1
ATOM 2028 C CA . HIS A 1 250 ? 30.437 -8.424 12.880 1.00 5.64 250 HIS A CA 1
ATOM 2029 C C . HIS A 1 250 ? 30.836 -9.865 12.952 1.00 5.95 250 HIS A C 1
ATOM 2030 O O . HIS A 1 250 ? 30.398 -10.730 12.166 1.00 6.53 250 HIS A O 1
ATOM 2037 N N . ILE A 1 251 ? 31.670 -10.124 13.966 1.00 6.21 251 ILE A N 1
ATOM 2038 C CA . ILE A 1 251 ? 32.063 -11.482 14.386 1.00 6.33 251 ILE A CA 1
ATOM 2039 C C . ILE A 1 251 ? 31.439 -11.719 15.740 1.00 6.75 251 ILE A C 1
ATOM 2040 O O . ILE A 1 251 ? 31.730 -11.010 16.719 1.00 7.13 251 ILE A O 1
ATOM 2045 N N . TYR A 1 252 ? 30.566 -12.717 15.840 1.00 7.22 252 TYR A N 1
ATOM 2046 C CA . TYR A 1 252 ? 30.031 -13.119 17.130 1.00 7.46 252 TYR A CA 1
ATOM 2047 C C . TYR A 1 252 ? 31.149 -13.591 18.032 1.00 7.61 252 TYR A C 1
ATOM 2048 O O . TYR A 1 252 ? 32.112 -14.234 17.555 1.00 8.20 252 TYR A O 1
ATOM 2057 N N . LEU A 1 253 ? 31.072 -13.356 19.337 1.00 8.22 253 LEU A N 1
ATOM 2058 C CA . LEU A 1 253 ? 32.181 -13.691 20.211 1.00 9.10 253 LEU A CA 1
ATOM 2059 C C . LEU A 1 253 ? 32.490 -15.181 20.238 1.00 9.51 253 LEU A C 1
ATOM 2060 O O . LEU A 1 253 ? 33.615 -15.548 20.465 1.00 11.46 253 LEU A O 1
ATOM 2065 N N . ASN A 1 254 ? 31.494 -16.033 19.977 1.00 8.61 254 ASN A N 1
ATOM 2066 C CA . ASN A 1 254 ? 31.702 -17.461 19.914 1.00 9.40 254 ASN A CA 1
ATOM 2067 C C . ASN A 1 254 ? 32.121 -17.968 18.559 1.00 9.08 254 ASN A C 1
ATOM 2068 O O . ASN A 1 254 ? 32.222 -19.158 18.368 1.00 11.41 254 ASN A O 1
ATOM 2073 N N . HIS A 1 255 ? 32.434 -17.093 17.598 1.00 8.67 255 HIS A N 1
ATOM 2074 C CA . HIS A 1 255 ? 33.007 -17.448 16.298 1.00 8.10 255 HIS A CA 1
ATOM 2075 C C . HIS A 1 255 ? 34.460 -17.075 16.213 1.00 8.65 255 HIS A C 1
ATOM 2076 O O . HIS A 1 255 ? 35.123 -17.313 15.197 1.00 9.56 255 HIS A O 1
ATOM 2083 N N . ILE A 1 256 ? 35.032 -16.445 17.244 1.00 9.36 256 ILE A N 1
ATOM 2084 C CA . ILE A 1 256 ? 36.411 -15.991 17.182 1.00 9.96 256 ILE A CA 1
ATOM 2085 C C . ILE A 1 256 ? 37.363 -17.132 17.002 1.00 11.08 256 ILE A C 1
ATOM 2086 O O . ILE A 1 256 ? 38.223 -17.111 16.114 1.00 11.76 256 ILE A O 1
ATOM 2091 N N . GLU A 1 257 ? 37.273 -18.176 17.832 1.00 11.51 257 GLU A N 1
ATOM 2092 C CA . GLU A 1 257 ? 38.197 -19.304 17.716 1.00 13.05 257 GLU A CA 1
ATOM 2093 C C . GLU A 1 257 ? 38.001 -20.065 16.402 1.00 12.27 257 GLU A C 1
ATOM 2094 O O . GLU A 1 257 ? 38.992 -20.356 15.715 1.00 12.87 257 GLU A O 1
ATOM 2100 N N . PRO A 1 258 ? 36.772 -20.369 15.968 1.00 10.55 258 PRO A N 1
ATOM 2101 C CA . PRO A 1 258 ? 36.598 -20.967 14.651 1.00 11.00 258 PRO A CA 1
ATOM 2102 C C . PRO A 1 258 ? 37.187 -20.138 13.505 1.00 9.54 258 PRO A C 1
ATOM 2103 O O . PRO A 1 258 ? 37.824 -20.716 12.613 1.00 10.79 258 PRO A O 1
ATOM 2107 N N . LEU A 1 259 ? 37.019 -18.826 13.522 1.00 9.94 259 LEU A N 1
ATOM 2108 C CA . LEU A 1 259 ? 37.556 -18.008 12.434 1.00 9.07 259 LEU A CA 1
ATOM 2109 C C . LEU A 1 259 ? 39.059 -17.947 12.495 1.00 9.60 259 LEU A C 1
ATOM 2110 O O . LEU A 1 259 ? 39.716 -17.892 11.467 1.00 10.43 259 LEU A O 1
ATOM 2115 N N A LYS A 1 260 ? 39.647 -17.960 13.687 0.50 11.73 260 LYS A N 1
ATOM 2116 N N B LYS A 1 260 ? 39.646 -17.959 13.688 0.50 11.73 260 LYS A N 1
ATOM 2117 C CA A LYS A 1 260 ? 41.106 -17.996 13.775 0.50 12.85 260 LYS A CA 1
ATOM 2118 C CA B LYS A 1 260 ? 41.105 -17.993 13.776 0.50 12.85 260 LYS A CA 1
ATOM 2119 C C A LYS A 1 260 ? 41.670 -19.298 13.176 0.50 13.53 260 LYS A C 1
ATOM 2120 C C B LYS A 1 260 ? 41.668 -19.298 13.179 0.50 13.53 260 LYS A C 1
ATOM 2121 O O A LYS A 1 260 ? 42.742 -19.267 12.565 0.50 15.42 260 LYS A O 1
ATOM 2122 O O B LYS A 1 260 ? 42.738 -19.269 12.567 0.50 15.42 260 LYS A O 1
ATOM 2133 N N . ILE A 1 261 ? 40.967 -20.403 13.357 1.00 12.98 261 ILE A N 1
ATOM 2134 C CA . ILE A 1 261 ? 41.315 -21.656 12.669 1.00 13.83 261 ILE A CA 1
ATOM 2135 C C . ILE A 1 261 ? 41.258 -21.464 11.122 1.00 12.11 261 ILE A C 1
ATOM 2136 O O . ILE A 1 261 ? 42.200 -21.763 10.385 1.00 13.19 261 ILE A O 1
ATOM 2141 N N . GLN A 1 262 ? 40.163 -20.890 10.654 1.00 10.90 262 GLN A N 1
ATOM 2142 C CA . GLN A 1 262 ? 39.963 -20.677 9.235 1.00 9.93 262 GLN A CA 1
ATOM 2143 C C . GLN A 1 262 ? 41.063 -19.828 8.594 1.00 9.72 262 GLN A C 1
ATOM 2144 O O . GLN A 1 262 ? 41.520 -20.118 7.501 1.00 10.88 262 GLN A O 1
ATOM 2150 N N . LEU A 1 263 ? 41.475 -18.787 9.323 1.00 10.37 263 LEU A N 1
ATOM 2151 C CA . LEU A 1 263 ? 42.455 -17.859 8.806 1.00 11.52 263 LEU A CA 1
ATOM 2152 C C . LEU A 1 263 ? 43.827 -18.446 8.598 1.00 13.19 263 LEU A C 1
ATOM 2153 O O . LEU A 1 263 ? 44.636 -17.833 7.906 1.00 16.05 263 LEU A O 1
ATOM 2158 N N A GLN A 1 264 ? 44.107 -19.580 9.216 0.50 13.38 264 GLN A N 1
ATOM 2159 N N B GLN A 1 264 ? 44.114 -19.574 9.203 0.50 13.70 264 GLN A N 1
ATOM 2160 C CA A GLN A 1 264 ? 45.345 -20.306 9.011 0.50 15.63 264 GLN A CA 1
ATOM 2161 C CA B GLN A 1 264 ? 45.387 -20.167 8.940 0.50 15.89 264 GLN A CA 1
ATOM 2162 C C A GLN A 1 264 ? 45.446 -21.057 7.729 0.50 14.14 264 GLN A C 1
ATOM 2163 C C B GLN A 1 264 ? 45.449 -21.063 7.734 0.50 14.35 264 GLN A C 1
ATOM 2164 O O A GLN A 1 264 ? 46.508 -21.564 7.404 0.50 16.09 264 GLN A O 1
ATOM 2165 O O B GLN A 1 264 ? 46.508 -21.579 7.414 0.50 16.04 264 GLN A O 1
ATOM 2176 N N . ARG A 1 265 ? 44.317 -21.246 7.057 1.00 11.42 265 ARG A N 1
ATOM 2177 C CA . ARG A 1 265 ? 44.241 -22.107 5.895 1.00 10.71 265 ARG A CA 1
ATOM 2178 C C . ARG A 1 265 ? 44.504 -21.357 4.607 1.00 11.05 265 ARG A C 1
ATOM 2179 O O . ARG A 1 265 ? 43.985 -20.251 4.441 1.00 11.95 265 ARG A O 1
ATOM 2187 N N . GLU A 1 266 ? 45.229 -21.941 3.667 1.00 12.13 266 GLU A N 1
ATOM 2188 C CA . GLU A 1 266 ? 45.491 -21.293 2.399 1.00 12.03 266 GLU A CA 1
ATOM 2189 C C . GLU A 1 266 ? 44.273 -21.436 1.501 1.00 11.48 266 GLU A C 1
ATOM 2190 O O . GLU A 1 266 ? 43.719 -22.497 1.365 1.00 11.10 266 GLU A O 1
ATOM 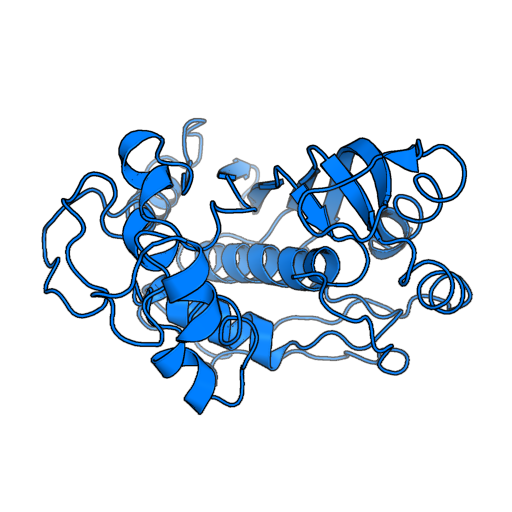2196 N N . PRO A 1 267 ? 43.865 -20.351 0.820 1.00 11.06 267 PRO A N 1
ATOM 2197 C CA . PRO A 1 267 ? 42.809 -20.510 -0.176 1.00 11.10 267 PRO A CA 1
ATOM 2198 C C . PRO A 1 267 ? 43.237 -21.449 -1.290 1.00 10.60 267 PRO A C 1
ATOM 2199 O O . PRO A 1 267 ? 44.420 -21.540 -1.629 1.00 12.72 267 PRO A O 1
ATOM 2203 N N . ARG A 1 268 ? 42.286 -22.155 -1.847 1.00 10.35 268 ARG A N 1
ATOM 2204 C CA . ARG A 1 268 ? 42.450 -22.938 -3.063 1.00 9.98 268 ARG A CA 1
ATOM 2205 C C . ARG A 1 268 ? 41.792 -22.179 -4.191 1.00 9.64 268 ARG A C 1
ATOM 2206 O O . ARG A 1 268 ? 40.897 -21.361 -3.949 1.00 11.50 268 ARG A O 1
ATOM 2214 N N . PRO A 1 269 ? 42.136 -22.420 -5.446 1.00 9.75 269 PRO A N 1
ATOM 2215 C CA . PRO A 1 269 ? 41.449 -21.701 -6.528 1.00 10.18 269 PRO A CA 1
ATOM 2216 C C . PRO A 1 269 ? 39.949 -21.783 -6.418 1.00 9.28 269 PRO A C 1
ATOM 2217 O O . PRO A 1 269 ? 39.392 -22.846 -6.156 1.00 11.42 269 PRO A O 1
ATOM 2221 N N . PHE A 1 270 ? 39.265 -20.675 -6.683 1.00 9.49 270 PHE A N 1
ATOM 2222 C CA . PHE A 1 270 ? 37.801 -20.739 -6.687 1.00 9.50 270 PHE A CA 1
ATOM 2223 C C . PHE A 1 270 ? 37.341 -21.739 -7.749 1.00 10.01 270 PHE A C 1
ATOM 2224 O O . PHE A 1 270 ? 38.010 -21.903 -8.785 1.00 11.26 270 PHE A O 1
ATOM 2232 N N . PRO A 1 271 ? 36.196 -22.379 -7.546 1.00 9.33 271 PRO A N 1
ATOM 2233 C CA . PRO A 1 271 ? 35.609 -23.259 -8.537 1.00 9.04 271 PRO A CA 1
ATOM 2234 C C . PRO A 1 271 ? 35.026 -22.475 -9.707 1.00 9.16 271 PRO A C 1
ATOM 2235 O O . PRO A 1 271 ? 35.020 -21.237 -9.694 1.00 9.83 271 PRO A O 1
ATOM 2239 N N . LYS A 1 272 ? 34.501 -23.196 -10.666 1.00 9.72 272 LYS A N 1
ATOM 2240 C CA . LYS A 1 272 ? 33.683 -22.647 -11.750 1.00 9.46 272 LYS A CA 1
ATOM 2241 C C . LYS A 1 272 ? 32.228 -23.085 -11.518 1.00 9.46 272 LYS A C 1
ATOM 2242 O O . LYS A 1 272 ? 31.965 -24.135 -10.980 1.00 11.05 272 LYS A O 1
ATOM 2248 N N . LEU A 1 273 ? 31.332 -22.235 -11.998 1.00 9.31 273 LEU A N 1
ATOM 2249 C CA . LEU A 1 273 ? 29.906 -22.592 -12.047 1.00 8.84 273 LEU A CA 1
ATOM 2250 C C . LEU A 1 273 ? 29.529 -22.783 -13.510 1.00 10.57 273 LEU A C 1
ATOM 2251 O O . LEU A 1 273 ? 29.663 -21.878 -14.307 1.00 12.07 273 LEU A O 1
ATOM 2256 N N A LYS A 1 274 ? 28.963 -23.958 -13.812 0.50 10.87 274 LYS A N 1
ATOM 2257 N N B LYS A 1 274 ? 28.965 -23.959 -13.814 0.50 10.87 274 LYS A N 1
ATOM 2258 C CA A LYS A 1 274 ? 28.447 -24.297 -15.106 0.50 12.02 274 LYS A CA 1
ATOM 2259 C CA B LYS A 1 274 ? 28.453 -24.300 -15.110 0.50 12.10 274 LYS A CA 1
ATOM 2260 C C A LYS A 1 274 ? 26.963 -24.352 -15.089 0.50 11.17 274 LYS A C 1
ATOM 2261 C C B LYS A 1 274 ? 26.965 -24.350 -15.090 0.50 11.17 274 LYS A C 1
ATOM 2262 O O A LYS A 1 274 ? 26.380 -24.923 -14.185 0.50 12.21 274 LYS A O 1
ATOM 2263 O O B LYS A 1 274 ? 26.382 -24.922 -14.185 0.50 12.21 274 LYS A O 1
ATOM 2274 N N . ILE A 1 275 ? 26.345 -23.769 -16.100 1.00 11.47 275 ILE A N 1
ATOM 2275 C CA . ILE A 1 275 ? 24.895 -23.885 -16.335 1.00 11.18 275 ILE A CA 1
ATOM 2276 C C . ILE A 1 275 ? 24.754 -24.814 -17.532 1.00 11.08 275 ILE A C 1
ATOM 2277 O O . ILE A 1 275 ? 25.312 -24.581 -18.606 1.00 13.87 275 ILE A O 1
ATOM 2282 N N . LEU A 1 276 ? 24.005 -25.911 -17.308 1.00 12.55 276 LEU A N 1
ATOM 2283 C CA . LEU A 1 276 ? 24.110 -27.094 -18.168 1.00 13.44 276 LEU A CA 1
ATOM 2284 C C . LEU A 1 276 ? 23.139 -27.098 -19.355 1.00 15.06 276 LEU A C 1
ATOM 2285 O O . LEU A 1 276 ? 23.221 -28.031 -20.141 1.00 17.91 276 LEU A O 1
ATOM 2290 N N . ARG A 1 277 ? 22.300 -26.133 -19.495 1.00 14.58 277 ARG A N 1
ATOM 2291 C CA . ARG A 1 277 ? 21.424 -26.019 -20.654 1.00 16.11 277 ARG A CA 1
ATOM 2292 C C . ARG A 1 277 ? 21.087 -24.527 -20.800 1.00 14.95 277 ARG A C 1
ATOM 2293 O O . ARG A 1 277 ? 21.295 -23.722 -19.905 1.00 14.77 277 ARG A O 1
ATOM 2301 N N A LYS A 1 278 ? 20.504 -24.202 -21.929 0.50 14.67 278 LYS A N 1
ATOM 2302 N N B LYS A 1 278 ? 20.501 -24.208 -21.925 0.50 14.66 278 LYS A N 1
ATOM 2303 C CA A LYS A 1 278 ? 20.055 -22.850 -22.189 0.50 15.02 278 LYS A CA 1
ATOM 2304 C CA B LYS A 1 278 ? 20.048 -22.868 -22.190 0.50 15.01 278 LYS A CA 1
ATOM 2305 C C A LYS A 1 278 ? 18.681 -22.662 -21.575 0.50 14.68 278 LYS A C 1
ATOM 2306 C C B LYS A 1 278 ? 18.680 -22.668 -21.570 0.50 14.68 278 LYS A C 1
ATOM 2307 O O A LYS A 1 278 ? 17.715 -23.327 -21.936 0.50 18.03 278 LYS A O 1
ATOM 2308 O O B LYS A 1 278 ? 17.712 -23.327 -21.933 0.50 18.02 278 LYS A O 1
ATOM 2319 N N . VAL A 1 279 ? 18.605 -21.762 -20.596 1.00 13.96 279 VAL A N 1
ATOM 2320 C CA . VAL A 1 279 ? 17.383 -21.483 -19.839 1.00 13.75 279 VAL A CA 1
ATOM 2321 C C . VAL A 1 279 ? 16.923 -20.099 -20.259 1.00 13.48 279 VAL A C 1
ATOM 2322 O O . VAL A 1 279 ? 17.682 -19.155 -20.349 1.00 14.91 279 VAL A O 1
ATOM 2326 N N A GLU A 1 280 ? 15.626 -20.011 -20.549 0.70 14.79 280 GLU A N 1
ATOM 2327 N N B GLU A 1 280 ? 15.627 -20.000 -20.535 0.30 15.35 280 GLU A N 1
ATOM 2328 C CA A GLU A 1 280 ? 15.048 -18.765 -21.082 0.70 16.37 280 GLU A CA 1
ATOM 2329 C CA B GLU A 1 280 ? 15.091 -18.758 -21.104 0.30 16.43 280 GLU A CA 1
ATOM 2330 C C A GLU A 1 280 ? 14.466 -17.776 -20.115 0.70 13.52 280 GLU A C 1
ATOM 2331 C C B GLU A 1 280 ? 14.457 -17.778 -20.135 0.30 14.86 280 GLU A C 1
ATOM 2332 O O A GLU A 1 280 ? 14.438 -16.632 -20.422 0.70 15.41 280 GLU A O 1
ATOM 2333 O O B GLU A 1 280 ? 14.402 -16.603 -20.440 0.30 15.77 280 GLU A O 1
ATOM 2344 N N . THR A 1 281 ? 13.999 -18.262 -18.988 1.00 13.52 281 THR A N 1
ATOM 2345 C CA . THR A 1 281 ? 13.357 -17.415 -17.996 1.00 12.58 281 THR A CA 1
ATOM 2346 C C . THR A 1 281 ? 13.868 -17.797 -16.617 1.00 11.53 281 THR A C 1
ATOM 2347 O O . THR A 1 281 ? 14.277 -18.930 -16.368 1.00 13.16 281 THR A O 1
ATOM 2351 N N . ILE A 1 282 ? 13.861 -16.817 -15.705 1.00 10.24 282 ILE A N 1
ATOM 2352 C CA . ILE A 1 282 ? 14.362 -17.048 -14.361 1.00 10.75 282 ILE A CA 1
ATOM 2353 C C . ILE A 1 282 ? 13.595 -18.148 -13.653 1.00 9.84 282 ILE A C 1
ATOM 2354 O O . ILE A 1 282 ? 14.141 -18.903 -12.845 1.00 11.33 282 ILE A O 1
ATOM 2359 N N . ASP A 1 283 ? 12.304 -18.259 -13.967 1.00 10.57 283 ASP A N 1
ATOM 2360 C CA A ASP A 1 283 ? 11.427 -19.225 -13.328 0.70 10.76 283 ASP A CA 1
ATOM 2361 C CA B ASP A 1 283 ? 11.442 -19.197 -13.287 0.30 11.23 283 ASP A CA 1
ATOM 2362 C C . ASP A 1 283 ? 11.774 -20.645 -13.731 1.00 11.11 283 ASP A C 1
ATOM 2363 O O . ASP A 1 283 ? 11.383 -21.574 -13.024 1.00 13.01 283 ASP A O 1
ATOM 2372 N N . ASP A 1 284 ? 12.449 -20.841 -14.839 1.00 11.78 284 ASP A N 1
ATOM 2373 C CA . ASP A 1 284 ? 12.684 -22.163 -15.363 1.00 12.31 284 ASP A CA 1
ATOM 2374 C C . ASP A 1 284 ? 13.932 -22.836 -14.852 1.00 10.82 284 ASP A C 1
ATOM 2375 O O . ASP A 1 284 ? 14.134 -24.016 -15.095 1.00 12.71 284 ASP A O 1
ATOM 2380 N N . PHE A 1 285 ? 14.790 -22.123 -14.115 1.00 11.41 285 PHE A N 1
ATOM 2381 C CA . PHE A 1 285 ? 16.000 -22.774 -13.571 1.00 10.57 285 PHE A CA 1
ATOM 2382 C C . PHE A 1 285 ? 15.578 -23.823 -12.588 1.00 10.40 285 PHE A C 1
ATOM 2383 O O . PHE A 1 285 ? 14.663 -23.624 -11.759 1.00 11.42 285 PHE A O 1
ATOM 2391 N N . LYS A 1 286 ? 16.306 -24.921 -12.586 1.00 10.50 286 LYS A N 1
ATOM 2392 C CA . LYS A 1 286 ? 16.107 -26.048 -11.685 1.00 10.83 286 LYS A CA 1
ATOM 2393 C C . LYS A 1 286 ? 17.452 -26.453 -11.093 1.00 10.21 286 LYS A C 1
ATOM 2394 O O . LYS A 1 286 ? 18.504 -26.151 -11.661 1.00 10.96 286 LYS A O 1
ATOM 2400 N N . VAL A 1 287 ? 17.414 -27.158 -9.956 1.00 11.41 287 VAL A N 1
ATOM 2401 C CA A VAL A 1 287 ? 18.635 -27.531 -9.271 0.60 11.95 287 VAL A CA 1
ATOM 2402 C CA B VAL A 1 287 ? 18.659 -27.539 -9.283 0.40 12.23 287 VAL A CA 1
ATOM 2403 C C . VAL A 1 287 ? 19.604 -28.265 -10.207 1.00 12.03 287 VAL A C 1
ATOM 2404 O O . VAL A 1 287 ? 20.821 -28.053 -10.151 1.00 13.32 287 VAL A O 1
ATOM 2411 N N A GLU A 1 288 ? 19.090 -29.148 -11.061 0.50 12.36 288 GLU A N 1
ATOM 2412 N N B GLU A 1 288 ? 19.083 -29.149 -11.058 0.50 12.69 288 GLU A N 1
ATOM 2413 C CA A GLU A 1 288 ? 19.947 -29.953 -11.902 0.50 13.56 288 GLU A CA 1
ATOM 2414 C CA B GLU A 1 288 ? 19.907 -29.953 -11.941 0.50 14.33 288 GLU A CA 1
ATOM 2415 C C A GLU A 1 288 ? 20.581 -29.214 -13.043 0.50 12.57 288 GLU A C 1
ATOM 2416 C C B GLU A 1 288 ? 20.582 -29.209 -13.044 0.50 12.90 288 GLU A C 1
ATOM 2417 O O A GLU A 1 288 ? 21.408 -29.785 -13.741 0.50 15.02 288 GLU A O 1
ATOM 2418 O O B GLU A 1 288 ? 21.416 -29.777 -13.736 0.50 15.17 288 GLU A O 1
ATOM 2429 N N . ASP A 1 289 ? 20.249 -27.938 -13.240 1.00 11.50 289 ASP A N 1
ATOM 2430 C CA . ASP A 1 289 ? 20.834 -27.123 -14.277 1.00 11.12 289 ASP A CA 1
ATOM 2431 C C . ASP A 1 289 ? 22.211 -26.605 -13.913 1.00 10.76 289 ASP A C 1
ATOM 2432 O O . ASP A 1 289 ? 22.842 -25.982 -14.745 1.00 11.59 289 ASP A O 1
ATOM 2437 N N . PHE A 1 290 ? 22.664 -26.807 -12.694 1.00 11.18 290 PHE A N 1
ATOM 2438 C CA . PHE A 1 290 ? 23.908 -26.180 -12.220 1.00 10.46 290 PHE A CA 1
ATOM 2439 C C . PHE A 1 290 ? 24.954 -27.225 -11.842 1.00 11.34 290 PHE A C 1
ATOM 2440 O O . PHE A 1 290 ? 24.623 -28.254 -11.251 1.00 14.13 290 PHE A O 1
ATOM 2448 N N . GLN A 1 291 ? 26.213 -26.953 -12.117 1.00 11.08 291 GLN A N 1
ATOM 2449 C CA . GLN A 1 291 ? 27.289 -27.777 -11.644 1.00 11.85 291 GLN A CA 1
ATOM 2450 C C . GLN A 1 291 ? 28.446 -26.915 -11.170 1.00 11.20 291 GLN A C 1
ATOM 2451 O O . GLN A 1 291 ? 28.941 -26.088 -11.901 1.00 12.54 291 GLN A O 1
ATOM 2457 N N . ILE A 1 292 ? 28.850 -27.117 -9.908 1.00 10.89 292 ILE A N 1
ATOM 2458 C CA . ILE A 1 292 ? 30.088 -26.501 -9.366 1.00 10.70 292 ILE A CA 1
ATOM 2459 C C . ILE A 1 292 ? 31.224 -27.439 -9.720 1.00 11.35 292 ILE A C 1
ATOM 2460 O O . ILE A 1 292 ? 31.185 -28.601 -9.389 1.00 14.28 292 ILE A O 1
ATOM 2465 N N . GLU A 1 293 ? 32.229 -26.913 -10.413 1.00 10.81 293 GLU A N 1
ATOM 2466 C CA . GLU A 1 293 ? 33.367 -27.711 -10.900 1.00 11.23 293 GLU A CA 1
ATOM 2467 C C . GLU A 1 293 ? 34.611 -27.244 -10.210 1.00 10.23 293 GLU A C 1
ATOM 2468 O O . GLU A 1 293 ? 34.914 -26.044 -10.142 1.00 11.22 293 GLU A O 1
ATOM 2474 N N . GLY A 1 294 ? 35.449 -28.177 -9.750 1.00 11.12 294 GLY A N 1
ATOM 2475 C CA . GLY A 1 294 ? 36.734 -27.831 -9.195 1.00 12.10 294 GLY A CA 1
ATOM 2476 C C . GLY A 1 294 ? 36.674 -27.195 -7.820 1.00 9.95 294 GLY A C 1
ATOM 2477 O O . GLY A 1 294 ? 37.556 -26.418 -7.542 1.00 11.60 294 GLY A O 1
ATOM 2478 N N . TYR A 1 295 ? 35.723 -27.576 -7.004 1.00 10.00 295 TYR A N 1
ATOM 2479 C CA . TYR A 1 295 ? 35.617 -27.037 -5.656 1.00 9.12 295 TYR A CA 1
ATOM 2480 C C . TYR A 1 295 ? 36.283 -27.998 -4.673 1.00 9.39 295 TYR A C 1
ATOM 2481 O O . TYR A 1 295 ? 35.803 -29.097 -4.472 1.00 10.71 295 TYR A O 1
ATOM 2490 N N . ASN A 1 296 ? 37.394 -27.541 -4.067 1.00 8.97 296 ASN A N 1
ATOM 2491 C CA . ASN A 1 296 ? 38.178 -28.374 -3.156 1.00 8.82 296 ASN A CA 1
ATOM 2492 C C . ASN A 1 296 ? 38.410 -27.625 -1.872 1.00 9.20 296 ASN A C 1
ATOM 2493 O O . ASN A 1 296 ? 39.521 -27.147 -1.590 1.00 9.36 296 ASN A O 1
ATOM 2498 N N . PRO A 1 297 ? 37.360 -27.424 -1.067 1.00 8.60 297 PRO A N 1
ATOM 2499 C CA . PRO A 1 297 ? 37.520 -26.639 0.139 1.00 8.88 297 PRO A CA 1
ATOM 2500 C C . PRO A 1 297 ? 38.203 -27.411 1.228 1.00 8.31 297 PRO A C 1
ATOM 2501 O O . PRO A 1 297 ? 38.231 -28.625 1.265 1.00 9.10 297 PRO A O 1
ATOM 2505 N N . HIS A 1 298 ? 38.717 -26.651 2.198 1.00 9.20 298 HIS A N 1
ATOM 2506 C CA . HIS A 1 298 ? 39.098 -27.177 3.494 1.00 9.02 298 HIS A CA 1
ATOM 2507 C C . HIS A 1 298 ? 37.864 -27.617 4.249 1.00 9.30 298 HIS A C 1
ATOM 2508 O O . HIS A 1 298 ? 36.731 -27.251 3.870 1.00 10.01 298 HIS A O 1
ATOM 2515 N N . PRO A 1 299 ? 37.989 -28.340 5.361 1.00 10.39 299 PRO A N 1
ATOM 2516 C CA . PRO A 1 299 ? 36.816 -28.935 5.963 1.00 11.15 299 PRO A CA 1
ATOM 2517 C C . PRO A 1 299 ? 35.871 -27.906 6.538 1.00 10.79 299 PRO A C 1
ATOM 2518 O O . PRO A 1 299 ? 36.225 -26.797 6.932 1.00 10.68 299 PRO A O 1
ATOM 2522 N N . THR A 1 300 ? 34.618 -28.324 6.643 1.00 11.48 300 THR A N 1
ATOM 2523 C CA . THR A 1 300 ? 33.595 -27.591 7.348 1.00 12.39 300 THR A CA 1
ATOM 2524 C C . THR A 1 300 ? 34.070 -27.144 8.723 1.00 10.94 300 THR A C 1
ATOM 2525 O O . THR A 1 300 ? 34.711 -27.916 9.431 1.00 11.97 300 THR A O 1
ATOM 2529 N N . ILE A 1 301 ? 33.696 -25.923 9.096 1.00 11.41 301 ILE A N 1
ATOM 2530 C CA . ILE A 1 301 ? 33.915 -25.384 10.412 1.00 11.71 301 ILE A CA 1
ATOM 2531 C C . ILE A 1 301 ? 32.549 -25.036 11.003 1.00 13.09 301 ILE A C 1
ATOM 2532 O O . ILE A 1 301 ? 31.840 -24.175 10.453 1.00 14.59 301 ILE A O 1
ATOM 2537 N N A LYS A 1 302 ? 32.149 -25.707 12.081 0.50 14.92 302 LYS A N 1
ATOM 2538 N N B LYS A 1 302 ? 32.151 -25.705 12.077 0.50 14.97 302 LYS A N 1
ATOM 2539 C CA A LYS A 1 302 ? 30.858 -25.419 12.671 0.50 16.58 302 LYS A CA 1
ATOM 2540 C CA B LYS A 1 302 ? 30.863 -25.433 12.664 0.50 16.99 302 LYS A CA 1
ATOM 2541 C C A LYS A 1 302 ? 30.840 -24.046 13.312 0.50 18.24 302 LYS A C 1
ATOM 2542 C C B LYS A 1 302 ? 30.838 -24.051 13.316 0.50 18.32 302 LYS A C 1
ATOM 2543 O O A LYS A 1 302 ? 31.739 -23.740 14.127 0.50 19.24 302 LYS A O 1
ATOM 2544 O O B LYS A 1 302 ? 31.741 -23.738 14.126 0.50 19.24 302 LYS A O 1
ATOM 2555 N N . MET A 1 303 ? 29.826 -23.253 12.975 1.00 18.08 303 MET A N 1
ATOM 2556 C CA . MET A 1 303 ? 29.684 -21.900 13.579 1.00 20.80 303 MET A CA 1
ATOM 2557 C C . MET A 1 303 ? 28.236 -21.889 14.094 1.00 20.94 303 MET A C 1
ATOM 2558 O O . MET A 1 303 ? 27.269 -21.993 13.325 1.00 26.34 303 MET A O 1
ATOM 2563 N N . GLU A 1 304 ? 28.026 -21.704 15.357 1.00 18.82 304 GLU A N 1
ATOM 2564 C CA A GLU A 1 304 ? 26.647 -21.718 15.903 0.70 17.68 304 GLU A CA 1
ATOM 2565 C CA B GLU A 1 304 ? 26.647 -21.729 15.903 0.30 18.86 304 GLU A CA 1
ATOM 2566 C C . GLU A 1 304 ? 25.883 -20.479 15.464 1.00 16.02 304 GLU A C 1
ATOM 2567 O O . GLU A 1 304 ? 26.440 -19.390 15.312 1.00 22.15 304 GLU A O 1
ATOM 2578 N N . MET A 1 305 ? 24.615 -20.578 15.276 1.00 13.54 305 MET A N 1
ATOM 2579 C CA . MET A 1 305 ? 23.746 -19.478 14.880 1.00 12.69 305 MET A CA 1
ATOM 2580 C C . MET A 1 305 ? 23.224 -18.779 16.117 1.00 12.81 305 MET A C 1
ATOM 2581 O O . MET A 1 305 ? 22.504 -19.350 16.942 1.00 16.31 305 MET A O 1
ATOM 2586 N N . ALA A 1 306 ? 23.489 -17.485 16.249 1.00 9.86 306 ALA A N 1
ATOM 2587 C CA . ALA A 1 306 ? 22.966 -16.637 17.341 1.00 10.27 306 ALA A CA 1
ATOM 2588 C C . ALA A 1 306 ? 21.492 -16.349 17.023 1.00 11.68 306 ALA A C 1
ATOM 2589 O O . ALA A 1 306 ? 21.179 -15.802 15.963 1.00 11.81 306 ALA A O 1
ATOM 2591 N N . VAL A 1 307 ? 20.600 -16.697 17.907 1.00 14.48 307 VAL A N 1
ATOM 2592 C CA . VAL A 1 307 ? 19.191 -16.449 17.774 1.00 17.91 307 VAL A CA 1
ATOM 2593 C C . VAL A 1 307 ? 18.701 -15.611 18.942 1.00 25.29 307 VAL A C 1
ATOM 2594 O O . VAL A 1 307 ? 19.345 -15.658 20.051 1.00 28.02 307 VAL A O 1
#

Secondary structure (DSSP, 8-state):
--THHHHHHHHHHHHHHPEEE--TTSS-EEEEEEEEEEEE-SSS----SSS---HHHHHHHHHHHHTT--BHHHHHTTT--TTTTTTSHHHHHHTT-TTSPTTB--S-HHHHHHHBTS----TTS--TT-SB-HHHHHHHHHHH-TT-S--EEE---TTTGGG-SS--SEEEEEEEEETTEEEEEEEEEEEETTTHHHHHHHHHHHHHHHHHHHHT-EEEEEEEEEEEEEEEGGGHHHHHHHHTSPP----EEEE-S---SGGG--GGGEEEES--PPPP---PPP-

B-factor: mean 15.11, std 10.01, range [4.62, 74.62]

CATH classification: 3.30.572.10

GO terms:
  GO:0004799 thymidylate synthase activity (F, IDA)
  GO:0035999 tetrahydrofolate interconversion (P, IDA)
  GO:0005634 nucleus (C, IDA)
  GO:0006231 dTMP biosynthetic process (P, IDA)

Radius of gyration: 18.5 Å; Cα contacts (8 Å, |Δi|>4): 620; chains: 1; bounding box: 48×34×47 Å